Protein AF-A0A9D9H7L5-F1 (afdb_monomer)

Mean predicted aligned error: 8.88 Å

Solvent-accessible surface area (backbone atoms only — not comparable to full-atom values): 13402 Å² total; per-residue (Å²): 134,97,68,57,79,77,60,60,76,73,61,88,70,91,81,88,80,83,84,88,74,84,86,79,92,71,87,76,65,100,44,67,69,48,37,27,72,74,69,35,75,92,68,44,90,48,71,67,50,46,54,50,50,51,51,53,51,51,48,64,66,50,45,61,56,56,51,49,53,49,52,54,53,51,50,52,52,50,50,64,72,65,52,86,78,92,73,66,58,72,60,52,47,50,49,54,58,67,70,39,82,78,71,76,70,90,45,62,67,60,54,47,62,67,46,46,63,56,52,53,48,51,54,51,51,53,50,48,34,61,74,67,68,62,77,81,53,74,66,48,28,49,50,43,31,29,52,50,46,49,52,57,38,37,76,74,69,45,77,84,69,55,67,70,57,37,47,53,53,21,55,58,47,50,69,39,66,68,52,34,50,54,27,43,55,49,34,47,49,55,50,50,52,49,53,49,57,77,76,49,89,80,87,86,77,90,75,54,70,70,63,54,53,56,70,66,70,80,119

InterPro domains:
  IPR027304 Trigger factor/SurA domain superfamily [SSF109998] (31-216)
  IPR037041 Trigger factor, C-terminal domain superfamily [G3DSA:1.10.3120.10] (1-216)
  IPR060531 Probable trigger factor, C-terminal domain [PF28539] (66-216)

Organism: NCBI:txid2840718

Structure (mmCIF, N/CA/C/O backbone):
data_AF-A0A9D9H7L5-F1
#
_entry.id   AF-A0A9D9H7L5-F1
#
loop_
_atom_site.group_PDB
_atom_site.id
_atom_site.type_symbol
_atom_site.label_atom_id
_atom_site.label_alt_id
_atom_site.label_comp_id
_atom_site.label_asym_id
_atom_site.label_entity_id
_atom_site.label_seq_id
_atom_site.pdbx_PDB_ins_code
_atom_site.Cartn_x
_atom_site.Cartn_y
_atom_site.Cartn_z
_atom_site.occupancy
_atom_site.B_iso_or_equiv
_atom_site.auth_seq_id
_atom_site.auth_comp_id
_atom_site.auth_asym_id
_atom_site.auth_atom_id
_atom_site.pdbx_PDB_model_num
ATOM 1 N N . LEU A 1 1 ? 13.506 12.157 31.033 1.00 59.91 1 LEU A N 1
ATOM 2 C CA . LEU A 1 1 ? 14.976 12.171 31.213 1.00 59.91 1 LEU A CA 1
ATOM 3 C C . LEU A 1 1 ? 15.733 12.917 30.111 1.00 59.91 1 LEU A C 1
ATOM 5 O O . LEU A 1 1 ? 16.839 13.328 30.399 1.00 59.91 1 LEU A O 1
ATOM 9 N N . HIS A 1 2 ? 15.170 13.162 28.912 1.00 61.78 2 HIS A N 1
ATOM 10 C CA . HIS A 1 2 ? 15.837 13.968 27.861 1.00 61.78 2 HIS A CA 1
ATOM 11 C C . HIS A 1 2 ? 17.276 13.500 27.529 1.00 61.78 2 HIS A C 1
ATOM 13 O O . HIS A 1 2 ? 18.117 14.299 27.134 1.00 61.78 2 HIS A O 1
ATOM 19 N N . ILE A 1 3 ? 17.549 12.203 27.674 1.00 79.06 3 ILE A N 1
ATOM 20 C CA . ILE A 1 3 ? 18.822 11.572 27.308 1.00 79.06 3 ILE A CA 1
ATOM 21 C C . ILE A 1 3 ? 18.603 10.633 26.129 1.00 79.06 3 ILE A C 1
ATOM 23 O O . ILE A 1 3 ? 17.477 10.179 25.887 1.00 79.06 3 ILE A O 1
ATOM 27 N N . LYS A 1 4 ? 19.677 10.345 25.396 1.00 77.19 4 LYS A N 1
ATOM 28 C CA . LYS A 1 4 ? 19.629 9.401 24.280 1.00 77.19 4 LYS A CA 1
ATOM 29 C C . LYS A 1 4 ? 19.489 7.969 24.802 1.00 77.19 4 LYS A C 1
ATOM 31 O O . LYS A 1 4 ? 19.892 7.658 25.923 1.00 77.19 4 LYS A O 1
ATOM 36 N N . LYS A 1 5 ? 18.885 7.087 24.000 1.00 76.69 5 LYS A N 1
ATOM 37 C CA . LYS A 1 5 ? 18.565 5.704 24.402 1.00 76.69 5 LYS A CA 1
ATOM 38 C C . LYS A 1 5 ? 19.822 4.912 24.779 1.00 76.69 5 LYS A C 1
ATOM 40 O O . LYS A 1 5 ? 19.763 4.068 25.666 1.00 76.69 5 LYS A O 1
ATOM 45 N N . GLU A 1 6 ? 20.941 5.211 24.129 1.00 79.50 6 GLU A N 1
ATOM 46 C CA . GLU A 1 6 ? 22.239 4.571 24.351 1.00 79.50 6 GLU A CA 1
ATOM 47 C C . GLU A 1 6 ? 22.843 4.967 25.708 1.00 79.50 6 GLU A C 1
ATOM 49 O O . GLU A 1 6 ? 23.417 4.135 26.399 1.00 79.50 6 GLU A O 1
ATOM 54 N N . GLU A 1 7 ? 22.640 6.215 26.131 1.00 75.25 7 GLU A N 1
ATOM 55 C CA . GLU A 1 7 ? 23.148 6.764 27.397 1.00 75.25 7 GLU A CA 1
ATOM 56 C C . GLU A 1 7 ? 22.308 6.302 28.601 1.00 75.25 7 GLU A C 1
ATOM 58 O O . GLU A 1 7 ? 22.809 6.192 29.719 1.00 75.25 7 GLU A O 1
ATOM 63 N N . ALA A 1 8 ? 21.030 5.978 28.376 1.00 76.50 8 ALA A N 1
ATOM 64 C CA . ALA A 1 8 ? 20.131 5.485 29.418 1.00 76.50 8 ALA A CA 1
ATOM 65 C C . ALA A 1 8 ? 20.547 4.110 29.973 1.00 76.50 8 ALA A C 1
ATOM 67 O O . ALA A 1 8 ? 20.271 3.819 31.135 1.00 76.50 8 ALA A O 1
ATOM 68 N N . ALA A 1 9 ? 21.211 3.277 29.163 1.00 74.94 9 ALA A N 1
ATOM 69 C CA . ALA A 1 9 ? 21.625 1.928 29.550 1.00 74.94 9 ALA A CA 1
ATOM 70 C C . ALA A 1 9 ? 22.833 1.908 30.507 1.00 74.94 9 ALA A C 1
ATOM 72 O O . ALA A 1 9 ? 22.988 0.961 31.275 1.00 74.94 9 ALA A O 1
ATOM 73 N N . GLU A 1 10 ? 23.674 2.945 30.487 1.00 81.06 10 GLU A N 1
ATOM 74 C CA . GLU A 1 10 ? 24.873 3.048 31.336 1.00 81.06 10 GLU A CA 1
ATOM 75 C C . GLU A 1 10 ? 24.635 3.854 32.623 1.00 81.06 10 GLU A C 1
ATOM 77 O O . GLU A 1 10 ? 25.529 4.000 33.462 1.00 81.06 10 GLU A O 1
ATOM 82 N N . MET A 1 11 ? 23.422 4.378 32.801 1.00 79.00 11 MET A N 1
ATOM 83 C CA . MET A 1 11 ? 23.089 5.284 33.889 1.00 79.00 11 MET A CA 1
ATOM 84 C C . MET A 1 11 ? 22.938 4.530 35.218 1.00 79.00 11 MET A C 1
ATOM 86 O O . MET A 1 11 ? 21.984 3.788 35.437 1.00 79.00 11 MET A O 1
ATOM 90 N N . LYS A 1 12 ? 23.888 4.758 36.130 1.00 81.81 12 LYS A N 1
ATOM 91 C CA . LYS A 1 12 ? 23.928 4.185 37.488 1.00 81.81 12 LYS A CA 1
ATOM 92 C C . LYS A 1 12 ? 23.442 5.181 38.544 1.00 81.81 12 LYS A C 1
ATOM 94 O O . LYS A 1 12 ? 24.152 5.455 39.509 1.00 81.81 12 LYS A O 1
ATOM 99 N N . SER A 1 13 ? 22.281 5.782 38.320 1.00 82.31 13 SER A N 1
ATOM 100 C CA . SER A 1 13 ? 21.668 6.722 39.264 1.00 82.31 13 SER A CA 1
ATOM 101 C C . SER A 1 13 ? 20.503 6.064 39.989 1.00 82.31 13 SER A C 1
ATOM 103 O O . SER A 1 13 ? 19.800 5.239 39.407 1.00 82.31 13 SER A O 1
ATOM 105 N N . ASP A 1 14 ? 20.286 6.459 41.239 1.00 83.62 14 ASP A N 1
ATOM 106 C CA . ASP A 1 14 ? 19.091 6.074 41.981 1.00 83.62 14 ASP A CA 1
ATOM 107 C C . ASP A 1 14 ? 17.906 6.926 41.510 1.00 83.62 14 ASP A C 1
ATOM 109 O O . ASP A 1 14 ? 18.016 8.147 41.365 1.00 83.62 14 ASP A O 1
ATOM 113 N N . PHE A 1 15 ? 16.773 6.273 41.245 1.00 84.31 15 PHE A N 1
ATOM 114 C CA . PHE A 1 15 ? 15.527 6.931 40.864 1.00 84.31 15 PHE A CA 1
ATOM 115 C C . PHE A 1 15 ? 14.546 6.860 42.019 1.00 84.31 15 PHE A C 1
ATOM 117 O O . PHE A 1 15 ? 14.225 5.777 42.506 1.00 84.31 15 PHE A O 1
ATOM 124 N N . GLU A 1 16 ? 14.023 8.015 42.404 1.00 84.31 16 GLU A N 1
ATOM 125 C CA . GLU A 1 16 ? 12.858 8.104 43.265 1.00 84.31 16 GLU A CA 1
ATOM 126 C C . GLU A 1 16 ? 11.634 8.369 42.386 1.00 84.31 16 GLU A C 1
ATOM 128 O O . GLU A 1 16 ? 11.611 9.311 41.590 1.00 84.31 16 GLU A O 1
ATOM 133 N N . ALA A 1 17 ? 10.636 7.496 42.487 1.00 83.69 17 ALA A N 1
ATOM 134 C CA . ALA A 1 17 ? 9.365 7.637 41.797 1.00 83.69 17 ALA A CA 1
ATOM 135 C C . ALA A 1 17 ? 8.246 7.605 42.834 1.00 83.69 17 ALA A C 1
ATOM 137 O O . ALA A 1 17 ? 8.074 6.617 43.548 1.00 83.69 17 ALA A O 1
ATOM 138 N N . GLU A 1 18 ? 7.474 8.683 42.902 1.00 89.19 18 GLU A N 1
ATOM 139 C CA . GLU A 1 18 ? 6.278 8.742 43.732 1.00 89.19 18 GLU A CA 1
ATOM 140 C C . GLU A 1 18 ? 5.094 8.153 42.957 1.00 89.19 18 GLU A C 1
ATOM 142 O O . GLU A 1 18 ? 4.739 8.616 41.868 1.00 89.19 18 GLU A O 1
ATOM 147 N N . VAL A 1 19 ? 4.473 7.105 43.502 1.00 84.56 19 VAL A N 1
ATOM 148 C CA . VAL A 1 19 ? 3.261 6.523 42.914 1.00 84.56 19 VAL A CA 1
ATOM 149 C C . VAL A 1 19 ? 2.079 7.422 43.255 1.00 84.56 19 VAL A C 1
ATOM 151 O O . VAL A 1 19 ? 1.493 7.319 44.328 1.00 84.56 19 VAL A O 1
ATOM 154 N N . LEU A 1 20 ? 1.712 8.296 42.319 1.00 89.88 20 LEU A N 1
ATOM 155 C CA . LEU A 1 20 ? 0.599 9.232 42.503 1.00 89.88 20 LEU A CA 1
ATOM 156 C C . LEU A 1 20 ? -0.775 8.545 42.474 1.00 89.88 20 LEU A C 1
ATOM 158 O O . LEU A 1 20 ? -1.710 8.995 43.131 1.00 89.88 20 LEU A O 1
ATOM 162 N N . SER A 1 21 ? -0.930 7.470 41.694 1.00 81.94 21 SER A N 1
ATOM 163 C CA . SER A 1 21 ? -2.173 6.695 41.644 1.00 81.94 21 SER A CA 1
ATOM 164 C C . SER A 1 21 ? -1.938 5.282 41.117 1.00 81.94 21 SER A C 1
ATOM 166 O O . SER A 1 21 ? -1.036 5.047 40.313 1.00 81.94 21 SER A O 1
ATOM 168 N N . VAL A 1 22 ? -2.783 4.349 41.553 1.00 80.44 22 VAL A N 1
ATOM 169 C CA . VAL A 1 22 ? -2.871 2.998 40.994 1.00 80.44 22 VAL A CA 1
ATOM 170 C C . VAL A 1 22 ? -4.231 2.877 40.323 1.00 80.44 22 VAL A C 1
ATOM 172 O O . VAL A 1 22 ? -5.266 2.931 40.986 1.00 80.44 22 VAL A O 1
ATOM 175 N N . LEU A 1 23 ? -4.231 2.741 39.000 1.00 83.69 23 LEU A N 1
ATOM 176 C CA . LEU A 1 23 ? -5.442 2.530 38.215 1.00 83.69 23 LEU A CA 1
ATOM 177 C C . LEU A 1 23 ? -5.649 1.029 38.013 1.00 83.69 23 LEU A C 1
ATOM 179 O O . LEU A 1 23 ? -4.757 0.333 37.531 1.00 83.69 23 LEU A O 1
ATOM 183 N N . ALA A 1 24 ? -6.833 0.534 38.366 1.00 78.94 24 ALA A N 1
ATOM 184 C CA . ALA A 1 24 ? -7.256 -0.820 38.035 1.00 78.94 24 ALA A CA 1
ATOM 185 C C . ALA A 1 24 ? -8.162 -0.777 36.801 1.00 78.94 24 ALA A C 1
ATOM 187 O O . ALA A 1 24 ? -9.163 -0.057 36.783 1.00 78.94 24 ALA A O 1
ATOM 188 N N . PHE A 1 25 ? -7.832 -1.560 35.774 1.00 80.44 25 PHE A N 1
ATOM 189 C CA . PHE A 1 25 ? -8.704 -1.723 34.616 1.00 80.44 25 PHE A CA 1
ATOM 190 C C . PHE A 1 25 ? -9.877 -2.627 34.992 1.00 80.44 25 PHE A C 1
ATOM 192 O O . PHE A 1 25 ? -9.690 -3.802 35.308 1.00 80.44 25 PHE A O 1
ATOM 199 N N . LYS A 1 26 ? -11.093 -2.080 34.953 1.00 81.31 26 LYS A N 1
ATOM 200 C CA . LYS A 1 26 ? -12.331 -2.855 35.052 1.00 81.31 26 LYS A CA 1
ATOM 201 C C . LYS A 1 26 ? -12.938 -2.970 33.661 1.00 81.31 26 LYS A C 1
ATOM 203 O O . LYS A 1 26 ? -13.013 -1.979 32.938 1.00 81.31 26 LYS A O 1
ATOM 208 N N . GLN A 1 27 ? -13.377 -4.172 33.299 1.00 84.44 27 GLN A N 1
ATOM 209 C CA . GLN A 1 27 ? -14.134 -4.373 32.070 1.00 84.44 27 GLN A CA 1
ATOM 210 C C . GLN A 1 27 ? -15.412 -3.526 32.128 1.00 84.44 27 GLN A C 1
ATOM 212 O O . GLN A 1 27 ? -16.149 -3.581 33.116 1.00 84.44 27 GLN A O 1
ATOM 217 N N . ALA A 1 28 ? -15.628 -2.705 31.102 1.00 83.81 28 ALA A N 1
ATOM 218 C CA . ALA A 1 28 ? -16.839 -1.907 30.986 1.00 83.81 28 ALA A CA 1
ATOM 219 C C . ALA A 1 28 ? -18.053 -2.822 30.780 1.00 83.81 28 ALA A C 1
ATOM 221 O O . ALA A 1 28 ? -17.946 -3.867 30.130 1.00 83.81 28 ALA A O 1
ATOM 222 N N . GLU A 1 29 ? -19.199 -2.424 31.327 1.00 89.44 29 GLU A N 1
ATOM 223 C CA . GLU A 1 29 ? -20.470 -3.056 30.983 1.00 89.44 29 GLU A CA 1
ATOM 224 C C . GLU A 1 29 ? -20.830 -2.708 29.533 1.00 89.44 29 GLU A C 1
ATOM 226 O O . GLU A 1 29 ? -20.430 -1.667 29.010 1.00 89.44 29 GLU A O 1
ATOM 231 N N . VAL A 1 30 ? -21.535 -3.611 28.851 1.00 90.38 30 VAL A N 1
ATOM 232 C CA . VAL A 1 30 ? -21.952 -3.395 27.460 1.00 90.38 30 VAL A CA 1
ATOM 233 C C . VAL A 1 30 ? -23.196 -2.511 27.468 1.00 90.38 30 VAL A C 1
ATOM 235 O O . VAL A 1 30 ? -24.322 -2.995 27.398 1.00 90.38 30 VAL A O 1
ATOM 238 N N . ASP A 1 31 ? -22.974 -1.211 27.630 1.00 91.94 31 ASP A N 1
ATOM 239 C CA . ASP A 1 31 ? -24.011 -0.201 27.806 1.00 91.94 31 ASP A CA 1
ATOM 240 C C . ASP A 1 31 ? -23.761 1.055 26.952 1.00 91.94 31 ASP A C 1
ATOM 242 O O . ASP A 1 31 ? -22.775 1.168 26.217 1.00 91.94 31 ASP A O 1
ATOM 246 N N . GLN A 1 32 ? -24.661 2.035 27.072 1.00 90.75 32 GLN A N 1
ATOM 247 C CA . GLN A 1 32 ? -24.558 3.294 26.337 1.00 90.75 32 GLN A CA 1
ATOM 248 C C . GLN A 1 32 ? -23.270 4.069 26.657 1.00 90.75 32 GLN A C 1
ATOM 250 O O . GLN A 1 32 ? -22.732 4.739 25.777 1.00 90.75 32 GLN A O 1
ATOM 255 N N . ALA A 1 33 ? -22.743 3.968 27.883 1.00 89.44 33 ALA A N 1
ATOM 256 C CA . ALA A 1 33 ? -21.509 4.649 28.255 1.00 89.44 33 ALA A CA 1
ATOM 257 C C . ALA A 1 33 ? -20.302 4.038 27.529 1.00 89.44 33 ALA A C 1
ATOM 259 O O . ALA A 1 33 ? -19.428 4.775 27.066 1.00 89.44 33 ALA A O 1
ATOM 260 N N . LEU A 1 34 ? -20.251 2.712 27.371 1.00 89.81 34 LEU A N 1
ATOM 261 C CA . LEU A 1 34 ? -19.252 2.057 26.526 1.00 89.81 34 LEU A CA 1
ATOM 262 C C . LEU A 1 34 ? -19.397 2.481 25.060 1.00 89.81 34 LEU A C 1
ATOM 264 O O . LEU A 1 34 ? -18.397 2.788 24.409 1.00 89.81 34 LEU A O 1
ATOM 268 N N . PHE A 1 35 ? -20.624 2.523 24.543 1.00 91.31 35 PHE A N 1
ATOM 269 C CA . PHE A 1 35 ? -20.899 2.875 23.149 1.00 91.31 35 PHE A CA 1
ATOM 270 C C . PHE A 1 35 ? -20.458 4.305 22.820 1.00 91.31 35 PHE A C 1
ATOM 272 O O . PHE A 1 35 ? -19.732 4.519 21.845 1.00 91.31 35 PHE A O 1
ATOM 279 N N . ASP A 1 36 ? -20.831 5.261 23.672 1.00 89.31 36 ASP A N 1
ATOM 280 C CA . ASP A 1 36 ? -20.485 6.674 23.528 1.00 89.31 36 ASP A CA 1
ATOM 281 C C . ASP A 1 36 ? -18.971 6.900 23.647 1.00 89.31 36 ASP A C 1
ATOM 283 O O . ASP A 1 36 ? -18.410 7.711 22.911 1.00 89.31 36 ASP A O 1
ATOM 287 N N . ASN A 1 37 ? -18.285 6.159 24.526 1.00 84.62 37 ASN A N 1
ATOM 288 C CA . ASN A 1 37 ? -16.826 6.228 24.647 1.00 84.62 37 ASN A CA 1
ATOM 289 C C . ASN A 1 37 ? -16.107 5.630 23.429 1.00 84.62 37 ASN A C 1
ATOM 291 O O . ASN A 1 37 ? -15.089 6.163 22.991 1.00 84.62 37 ASN A O 1
ATOM 295 N N . ALA A 1 38 ? -16.615 4.525 22.881 1.00 83.31 38 ALA A N 1
ATOM 296 C CA . ALA A 1 38 ? -15.976 3.825 21.772 1.00 83.31 38 ALA A CA 1
ATOM 297 C C . ALA A 1 38 ? -16.202 4.509 20.416 1.00 83.31 38 ALA A C 1
ATOM 299 O O . ALA A 1 38 ? -15.291 4.548 19.590 1.00 83.31 38 ALA A O 1
ATOM 300 N N . PHE A 1 39 ? -17.402 5.042 20.171 1.00 84.56 39 PHE A N 1
ATOM 301 C CA . PHE A 1 39 ? -17.806 5.556 18.856 1.00 84.56 39 PHE A CA 1
ATOM 302 C C . PHE A 1 39 ? -18.224 7.029 18.860 1.00 84.56 39 PHE A C 1
ATOM 304 O O . PHE A 1 39 ? -18.407 7.608 17.789 1.00 84.56 39 PHE A O 1
ATOM 311 N N . GLY A 1 40 ? -18.325 7.654 20.031 1.00 85.88 40 GLY A N 1
ATOM 312 C CA . GLY A 1 40 ? -18.850 9.003 20.199 1.00 85.88 40 GLY A CA 1
ATOM 313 C C . GLY A 1 40 ? -20.341 9.005 20.528 1.00 85.88 40 GLY A C 1
ATOM 314 O O . GLY A 1 40 ? -21.086 8.085 20.188 1.00 85.88 40 GLY A O 1
ATOM 315 N N . LYS A 1 41 ? -20.771 10.084 21.183 1.00 88.00 41 LYS A N 1
ATOM 316 C CA . LYS A 1 41 ? -22.146 10.245 21.656 1.00 88.00 41 LYS A CA 1
ATOM 317 C C . LYS A 1 41 ? -23.167 10.144 20.517 1.00 88.00 41 LYS A C 1
ATOM 319 O O . LYS A 1 41 ? -22.955 10.706 19.440 1.00 88.00 41 LYS A O 1
ATOM 324 N N . ASP A 1 42 ? -24.269 9.442 20.778 1.00 86.31 42 ASP A N 1
ATOM 325 C CA . ASP A 1 42 ? -25.424 9.278 19.879 1.00 86.31 42 ASP A CA 1
ATOM 326 C C . ASP A 1 42 ? -25.118 8.524 18.561 1.00 86.31 42 ASP A C 1
ATOM 328 O O . ASP A 1 42 ? -25.925 8.534 17.626 1.00 86.31 42 ASP A O 1
ATOM 332 N N . LYS A 1 43 ? -23.958 7.855 18.455 1.00 86.62 43 LYS A N 1
ATOM 333 C CA . LYS A 1 43 ? -23.553 7.100 17.250 1.00 86.62 43 LYS A CA 1
ATOM 334 C C . LYS A 1 43 ? -24.021 5.649 17.232 1.00 86.62 43 LYS A C 1
ATOM 336 O O . LYS A 1 43 ? -24.132 5.070 16.153 1.00 86.62 43 LYS A O 1
ATOM 341 N N . VAL A 1 44 ? -24.270 5.072 18.401 1.00 90.31 44 VAL A N 1
ATOM 342 C CA . VAL A 1 44 ? -24.654 3.671 18.603 1.00 90.31 44 VAL A CA 1
ATOM 343 C C . VAL A 1 44 ? -25.758 3.645 19.649 1.00 90.31 44 VAL A C 1
ATOM 345 O O . VAL A 1 44 ? -25.622 4.300 20.680 1.00 90.31 44 VAL A O 1
ATOM 348 N N . LYS A 1 45 ? -26.859 2.942 19.371 1.00 90.56 45 LYS A N 1
ATOM 349 C CA . LYS A 1 45 ? -28.074 2.995 20.202 1.00 90.56 45 LYS A CA 1
ATOM 350 C C . LYS A 1 45 ? -28.281 1.757 21.062 1.00 90.56 45 LYS A C 1
ATOM 352 O O . LYS A 1 45 ? -28.963 1.824 22.078 1.00 90.56 45 LYS A O 1
ATOM 357 N N . ASP A 1 46 ? -27.735 0.629 20.628 1.00 92.62 46 ASP A N 1
ATOM 358 C CA . ASP A 1 46 ? -27.881 -0.652 21.295 1.00 92.62 46 ASP A CA 1
ATOM 359 C C . ASP A 1 46 ? -26.696 -1.581 20.986 1.00 92.62 46 ASP A C 1
ATOM 361 O O . ASP A 1 46 ? -25.785 -1.260 20.216 1.00 92.62 46 ASP A O 1
ATOM 365 N N . GLU A 1 47 ? -26.700 -2.756 21.611 1.00 92.69 47 GLU A N 1
ATOM 366 C CA . GLU A 1 47 ? -25.656 -3.763 21.432 1.00 92.69 47 GLU A CA 1
ATOM 367 C C . GLU A 1 47 ? -25.574 -4.291 19.987 1.00 92.69 47 GLU A C 1
ATOM 369 O O . GLU A 1 47 ? -24.491 -4.667 19.528 1.00 92.69 47 GLU A O 1
ATOM 374 N N . ALA A 1 48 ? -26.690 -4.327 19.251 1.00 93.56 48 ALA A N 1
ATOM 375 C CA . ALA A 1 48 ? -26.697 -4.793 17.868 1.00 93.56 48 ALA A CA 1
ATOM 376 C C . ALA A 1 48 ? -25.986 -3.784 16.955 1.00 93.56 48 ALA A C 1
ATOM 378 O O . ALA A 1 48 ? -25.107 -4.178 16.182 1.00 93.56 48 ALA A O 1
ATOM 379 N N . ASP A 1 49 ? -26.280 -2.494 17.115 1.00 92.12 49 ASP A N 1
ATOM 380 C CA . ASP A 1 49 ? -25.575 -1.392 16.461 1.00 92.12 49 ASP A CA 1
ATOM 381 C C . ASP A 1 49 ? -24.084 -1.393 16.832 1.00 92.12 49 ASP A C 1
ATOM 383 O O . ASP A 1 49 ? -23.223 -1.226 15.964 1.00 92.12 49 ASP A O 1
ATOM 387 N N . PHE A 1 50 ? -23.756 -1.647 18.104 1.00 91.88 50 PHE A N 1
ATOM 388 C CA . PHE A 1 50 ? -22.373 -1.723 18.580 1.00 91.88 50 PHE A CA 1
ATOM 389 C C . PHE A 1 50 ? -21.596 -2.846 17.882 1.00 91.88 50 PHE A C 1
ATOM 391 O O . PHE A 1 50 ? -20.515 -2.620 17.331 1.00 91.88 50 PHE A O 1
ATOM 398 N N . LYS A 1 51 ? -22.168 -4.056 17.829 1.00 92.19 51 LYS A N 1
ATOM 399 C CA . LYS A 1 51 ? -21.577 -5.205 17.124 1.00 92.19 51 LYS A CA 1
ATOM 400 C C . LYS A 1 51 ? -21.449 -4.951 15.624 1.00 92.19 51 LYS A C 1
ATOM 402 O O . LYS A 1 51 ? -20.430 -5.314 15.036 1.00 92.19 51 LYS A O 1
ATOM 407 N N . ALA A 1 52 ? -22.445 -4.318 15.004 1.00 93.19 52 ALA A N 1
ATOM 408 C CA . ALA A 1 52 ? -22.394 -3.952 13.593 1.00 93.19 52 ALA A CA 1
ATOM 409 C C . ALA A 1 52 ? -21.255 -2.962 13.310 1.00 93.19 52 ALA A C 1
ATOM 411 O O . ALA A 1 52 ? -20.504 -3.161 12.355 1.00 93.19 52 ALA A O 1
ATOM 412 N N . LYS A 1 53 ? -21.061 -1.959 14.175 1.00 88.94 53 LYS A N 1
ATOM 413 C CA . LYS A 1 53 ? -19.959 -0.993 14.064 1.00 88.94 53 LYS A CA 1
ATOM 414 C C . LYS A 1 53 ? -18.590 -1.625 14.259 1.00 88.94 53 LYS A C 1
ATOM 416 O O . LYS A 1 53 ? -17.675 -1.324 13.497 1.00 88.94 53 LYS A O 1
ATOM 421 N N . ILE A 1 54 ? -18.452 -2.547 15.212 1.00 88.50 54 ILE A N 1
ATOM 422 C CA . ILE A 1 54 ? -17.221 -3.333 15.365 1.00 88.50 54 ILE A CA 1
ATOM 423 C C . ILE A 1 54 ? -16.950 -4.146 14.097 1.00 88.50 54 ILE A C 1
ATOM 425 O O . ILE A 1 54 ? -15.830 -4.138 13.596 1.00 88.50 54 ILE A O 1
ATOM 429 N N . LYS A 1 55 ? -17.967 -4.815 13.542 1.00 90.06 55 LYS A N 1
ATOM 430 C CA . LYS A 1 55 ? -17.819 -5.594 12.307 1.00 90.06 55 LYS A CA 1
ATOM 431 C C . LYS A 1 55 ? -17.415 -4.719 11.120 1.00 90.06 55 LYS A C 1
ATOM 433 O O . LYS A 1 55 ? -16.529 -5.109 10.370 1.00 90.06 55 LYS A O 1
ATOM 438 N N . GLU A 1 56 ? -18.032 -3.551 10.959 1.00 89.19 56 GLU A N 1
ATOM 439 C CA . GLU A 1 56 ? -17.683 -2.562 9.929 1.00 89.19 56 GLU A CA 1
ATOM 440 C C . GLU A 1 56 ? -16.229 -2.091 10.084 1.00 89.19 56 GLU A C 1
ATOM 442 O O . GLU A 1 56 ? -15.473 -2.068 9.113 1.00 89.19 56 GLU A O 1
ATOM 447 N N . MET A 1 57 ? -15.815 -1.783 11.315 1.00 83.62 57 MET A N 1
ATOM 448 C CA . MET A 1 57 ? -14.450 -1.370 11.631 1.00 83.62 57 MET A CA 1
ATOM 449 C C . MET A 1 57 ? -13.435 -2.468 11.300 1.00 83.62 57 MET A C 1
ATOM 451 O O . MET A 1 57 ? -12.453 -2.196 10.612 1.00 83.62 57 MET A O 1
ATOM 455 N N . LEU A 1 58 ? -13.684 -3.703 11.744 1.00 85.44 58 LEU A N 1
ATOM 456 C CA . LEU A 1 58 ? -12.821 -4.850 11.456 1.00 85.44 58 LEU A CA 1
ATOM 457 C C . LEU A 1 58 ? -12.759 -5.131 9.953 1.00 85.44 58 LEU A C 1
ATOM 459 O O . LEU A 1 58 ? -11.670 -5.315 9.420 1.00 85.44 58 LEU A O 1
ATOM 463 N N . ALA A 1 59 ? -13.896 -5.089 9.250 1.00 87.19 59 ALA A N 1
ATOM 464 C CA . ALA A 1 59 ? -13.942 -5.243 7.798 1.00 87.19 59 ALA A CA 1
ATOM 465 C C . ALA A 1 59 ? -13.082 -4.183 7.090 1.00 87.19 59 ALA A C 1
ATOM 467 O O . ALA A 1 59 ? -12.321 -4.513 6.185 1.00 87.19 59 ALA A O 1
ATOM 468 N N . GLY A 1 60 ? -13.148 -2.924 7.532 1.00 83.62 60 GLY A N 1
ATOM 469 C CA . GLY A 1 60 ? -12.307 -1.850 7.007 1.00 83.62 60 GLY A CA 1
ATOM 470 C C . GLY A 1 60 ? -10.813 -2.027 7.302 1.00 83.62 60 GLY A C 1
ATOM 471 O O . GLY A 1 60 ? -9.989 -1.583 6.506 1.00 83.62 60 GLY A O 1
ATOM 472 N N . GLN A 1 61 ? -10.457 -2.678 8.413 1.00 79.44 61 GLN A N 1
ATOM 473 C CA . GLN A 1 61 ? -9.065 -2.976 8.769 1.00 79.44 61 GLN A CA 1
ATOM 474 C C . GLN A 1 61 ? -8.475 -4.119 7.937 1.00 79.44 61 GLN A C 1
ATOM 476 O O . GLN A 1 61 ? -7.321 -4.019 7.536 1.00 79.44 61 GLN A O 1
ATOM 481 N N . ILE A 1 62 ? -9.263 -5.158 7.639 1.00 85.75 62 ILE A N 1
ATOM 482 C CA . ILE A 1 62 ? -8.800 -6.347 6.897 1.00 85.75 62 ILE A CA 1
ATOM 483 C C . ILE A 1 62 ? -8.971 -6.225 5.375 1.00 85.75 62 ILE A C 1
ATOM 485 O O . ILE A 1 62 ? -8.300 -6.926 4.620 1.00 85.75 62 ILE A O 1
ATOM 489 N N . ALA A 1 63 ? -9.848 -5.336 4.892 1.00 87.31 63 ALA A N 1
ATOM 490 C CA . ALA A 1 63 ? -10.070 -5.128 3.458 1.00 87.31 63 ALA A CA 1
ATOM 491 C C . ALA A 1 63 ? -8.776 -4.846 2.662 1.00 87.31 63 ALA A C 1
ATOM 493 O O . ALA A 1 63 ? -8.598 -5.471 1.614 1.00 87.31 63 ALA A O 1
ATOM 494 N N . PRO A 1 64 ? -7.832 -4.006 3.145 1.00 85.81 64 PRO A N 1
ATOM 495 C CA . PRO A 1 64 ? -6.558 -3.788 2.462 1.00 85.81 64 PRO A CA 1
ATOM 496 C C . PRO A 1 64 ? -5.736 -5.065 2.263 1.00 85.81 64 PRO A C 1
ATOM 498 O O . PRO A 1 64 ? -5.014 -5.176 1.277 1.00 85.81 64 PRO A O 1
ATOM 501 N N . GLU A 1 65 ? -5.836 -6.036 3.171 1.00 88.94 65 GLU A N 1
ATOM 502 C CA . GLU A 1 65 ? -5.101 -7.295 3.053 1.00 88.94 65 GLU A CA 1
ATOM 503 C C . GLU A 1 65 ? -5.692 -8.171 1.945 1.00 88.94 65 GLU A C 1
ATOM 505 O O . GLU A 1 65 ? -4.959 -8.736 1.130 1.00 88.94 65 GLU A O 1
ATOM 510 N N . SER A 1 66 ? -7.025 -8.235 1.861 1.00 90.31 66 SER A N 1
ATOM 511 C CA . SER A 1 66 ? -7.727 -8.913 0.765 1.00 90.31 66 SER A CA 1
ATOM 512 C C . SER A 1 66 ? -7.411 -8.266 -0.586 1.00 90.31 66 SER A C 1
ATOM 514 O O . SER A 1 66 ? -7.111 -8.965 -1.557 1.00 90.31 66 SER A O 1
ATOM 516 N N . ASP A 1 67 ? -7.387 -6.933 -0.636 1.00 90.69 67 ASP A N 1
ATOM 517 C CA . ASP A 1 67 ? -7.009 -6.173 -1.827 1.00 90.69 67 ASP A CA 1
ATOM 518 C C . ASP A 1 67 ? -5.556 -6.424 -2.232 1.00 90.69 67 ASP A C 1
ATOM 520 O O . ASP A 1 67 ? -5.267 -6.603 -3.416 1.00 90.69 67 ASP A O 1
ATOM 524 N N . TYR A 1 68 ? -4.648 -6.508 -1.259 1.00 90.62 68 TYR A N 1
ATOM 525 C CA . TYR A 1 68 ? -3.256 -6.863 -1.502 1.00 90.62 68 TYR A CA 1
ATOM 526 C C . TYR A 1 68 ? -3.127 -8.282 -2.065 1.00 90.62 68 TYR A C 1
ATOM 528 O O . TYR A 1 68 ? -2.421 -8.492 -3.053 1.00 90.62 68 TYR A O 1
ATOM 536 N N . LYS A 1 69 ? -3.855 -9.258 -1.506 1.00 92.44 69 LYS A N 1
ATOM 537 C CA . LYS A 1 69 ? -3.876 -10.623 -2.046 1.00 92.44 69 LYS A CA 1
ATOM 538 C C . LYS A 1 69 ? -4.382 -10.649 -3.484 1.00 92.44 69 LYS A C 1
ATOM 540 O O . LYS A 1 69 ? -3.762 -11.283 -4.336 1.00 92.44 69 LYS A O 1
ATOM 545 N N . PHE A 1 70 ? -5.471 -9.933 -3.757 1.00 93.56 70 PHE A N 1
ATOM 546 C CA . PHE A 1 70 ? -6.001 -9.788 -5.106 1.00 93.56 70 PHE A CA 1
ATOM 547 C C . PHE A 1 70 ? -4.968 -9.171 -6.054 1.00 93.56 70 PHE A C 1
ATOM 549 O O . PHE A 1 70 ? -4.781 -9.681 -7.153 1.00 93.56 70 PHE A O 1
ATOM 556 N N . ALA A 1 71 ? -4.263 -8.117 -5.636 1.00 92.69 71 ALA A N 1
ATOM 557 C CA . ALA A 1 71 ? -3.229 -7.478 -6.445 1.00 92.69 71 ALA A CA 1
ATOM 558 C C . ALA A 1 71 ? -2.095 -8.448 -6.816 1.00 92.69 71 ALA A C 1
ATOM 560 O O . ALA A 1 71 ? -1.642 -8.451 -7.962 1.00 92.69 71 ALA A O 1
ATOM 561 N N . LEU A 1 72 ? -1.669 -9.303 -5.879 1.00 93.06 72 LEU A N 1
ATOM 562 C CA . LEU A 1 72 ? -0.673 -10.347 -6.141 1.00 93.06 72 LEU A CA 1
ATOM 563 C C . LEU A 1 72 ? -1.177 -11.379 -7.159 1.00 93.06 72 LEU A C 1
ATOM 565 O O . LEU A 1 72 ? -0.457 -11.714 -8.100 1.00 93.06 72 LEU A O 1
ATOM 569 N N . ASP A 1 73 ? -2.411 -11.857 -6.993 1.00 93.69 73 ASP A N 1
ATOM 570 C CA . ASP A 1 73 ? -3.011 -12.838 -7.903 1.00 93.69 73 ASP A CA 1
ATOM 571 C C . ASP A 1 73 ? -3.230 -12.254 -9.300 1.00 93.69 73 ASP A C 1
ATOM 573 O O . ASP A 1 73 ? -2.926 -12.905 -10.299 1.00 93.69 73 ASP A O 1
ATOM 577 N N . ALA A 1 74 ? -3.702 -11.009 -9.373 1.00 94.38 74 ALA A N 1
ATOM 578 C CA . ALA A 1 74 ? -3.893 -10.280 -10.615 1.00 94.38 74 ALA A CA 1
ATOM 579 C C . ALA A 1 74 ? -2.561 -10.065 -11.339 1.00 94.38 74 ALA A C 1
ATOM 581 O O . ALA A 1 74 ? -2.473 -10.362 -12.529 1.00 94.38 74 ALA A O 1
ATOM 582 N N . ARG A 1 75 ? -1.510 -9.618 -10.631 1.00 94.31 75 ARG A N 1
ATOM 583 C CA . ARG A 1 75 ? -0.161 -9.476 -11.201 1.00 94.31 75 ARG A CA 1
ATOM 584 C C . ARG A 1 75 ? 0.306 -10.790 -11.806 1.00 94.31 75 ARG A C 1
ATOM 586 O O . ARG A 1 75 ? 0.618 -10.818 -12.992 1.00 94.31 75 ARG A O 1
ATOM 593 N N . LYS A 1 76 ? 0.282 -11.873 -11.024 1.00 94.06 76 LYS A N 1
ATOM 594 C CA . LYS A 1 76 ? 0.714 -13.197 -11.485 1.00 94.06 76 LYS A CA 1
ATOM 595 C C . LYS A 1 76 ? -0.073 -13.647 -12.715 1.00 94.06 76 LYS A C 1
ATOM 597 O O . LYS A 1 76 ? 0.514 -14.011 -13.726 1.00 94.06 76 LYS A O 1
ATOM 602 N N . TYR A 1 77 ? -1.401 -13.566 -12.655 1.00 94.00 77 TYR A N 1
ATOM 603 C CA . TYR A 1 77 ? -2.263 -13.971 -13.762 1.00 94.00 77 TYR A CA 1
ATOM 604 C C . TYR A 1 77 ? -1.986 -13.168 -15.039 1.00 94.00 77 TYR A C 1
ATOM 606 O O . TYR A 1 77 ? -1.893 -13.741 -16.123 1.00 94.00 77 TYR A O 1
ATOM 614 N N . ILE A 1 78 ? -1.842 -11.845 -14.929 1.00 94.25 78 ILE A N 1
ATOM 615 C CA . ILE A 1 78 ? -1.566 -10.980 -16.080 1.00 94.25 78 ILE A CA 1
ATOM 616 C C . ILE A 1 78 ? -0.160 -11.253 -16.625 1.00 94.25 78 ILE A C 1
ATOM 618 O O . ILE A 1 78 ? 0.002 -11.367 -17.837 1.00 94.25 78 ILE A O 1
ATOM 622 N N . GLU A 1 79 ? 0.849 -11.408 -15.767 1.00 94.62 79 GLU A N 1
ATOM 623 C CA . GLU A 1 79 ? 2.216 -11.740 -16.184 1.00 94.62 79 GLU A CA 1
ATOM 624 C C . GLU A 1 79 ? 2.288 -13.081 -16.924 1.00 94.62 79 GLU A C 1
ATOM 626 O O . GLU A 1 79 ? 2.968 -13.155 -17.955 1.00 94.62 79 GLU A O 1
ATOM 631 N N . ASP A 1 80 ? 1.564 -14.097 -16.444 1.00 94.81 80 ASP A N 1
ATOM 632 C CA . ASP A 1 80 ? 1.446 -15.411 -17.084 1.00 94.81 80 ASP A CA 1
ATOM 633 C C . ASP A 1 80 ? 0.747 -15.303 -18.448 1.00 94.81 80 ASP A C 1
ATOM 635 O O . ASP A 1 80 ? 1.165 -15.934 -19.420 1.00 94.81 80 ASP A O 1
ATOM 639 N N . LYS A 1 81 ? -0.298 -14.469 -18.556 1.00 94.19 81 LYS A N 1
ATOM 640 C CA . LYS A 1 81 ? -1.021 -14.231 -19.816 1.00 94.19 81 LYS A CA 1
ATOM 641 C C . LYS A 1 81 ? -0.215 -13.443 -20.840 1.00 94.19 81 LYS A C 1
ATOM 643 O O . LYS A 1 81 ? -0.333 -13.723 -22.029 1.00 94.19 81 LYS A O 1
ATOM 648 N N . VAL A 1 82 ? 0.573 -12.469 -20.394 1.00 94.50 82 VAL A N 1
ATOM 649 C CA . VAL A 1 82 ? 1.472 -11.694 -21.260 1.00 94.50 82 VAL A CA 1
ATOM 650 C C . VAL A 1 82 ? 2.611 -12.575 -21.775 1.00 94.50 82 VAL A C 1
ATOM 652 O O . VAL A 1 82 ? 3.035 -12.416 -22.915 1.00 94.50 82 VAL A O 1
ATOM 655 N N . GLY A 1 83 ? 3.084 -13.532 -20.972 1.00 92.19 83 GLY A N 1
ATOM 656 C CA . GLY A 1 83 ? 4.156 -14.439 -21.373 1.00 92.19 83 GLY A CA 1
ATOM 657 C C . GLY A 1 83 ? 5.515 -13.740 -21.464 1.00 92.19 83 GLY A C 1
ATOM 658 O O . GLY A 1 83 ? 5.812 -12.835 -20.681 1.00 92.19 83 GLY A O 1
ATOM 659 N N . ASN A 1 84 ? 6.380 -14.189 -22.372 1.00 89.56 84 ASN A N 1
ATOM 660 C CA . ASN A 1 84 ? 7.719 -13.621 -22.510 1.00 89.56 84 ASN A CA 1
ATOM 661 C C . ASN A 1 84 ? 7.672 -12.217 -23.136 1.00 89.56 84 ASN A C 1
ATOM 663 O O . ASN A 1 84 ? 6.957 -11.998 -24.111 1.00 89.56 84 ASN A O 1
ATOM 667 N N . VAL A 1 85 ? 8.466 -11.289 -22.600 1.00 91.38 85 VAL A N 1
ATOM 668 C CA . VAL A 1 85 ? 8.633 -9.936 -23.145 1.00 91.38 85 VAL A CA 1
ATOM 669 C C . VAL A 1 85 ? 10.092 -9.778 -23.539 1.00 91.38 85 VAL A C 1
ATOM 671 O O . VAL A 1 85 ? 10.977 -10.004 -22.718 1.00 91.38 85 VAL A O 1
ATOM 674 N N . GLU A 1 86 ? 10.338 -9.415 -24.794 1.00 92.06 86 GLU A N 1
ATOM 675 C CA . GLU A 1 86 ? 11.691 -9.172 -25.291 1.00 92.06 86 GLU A CA 1
ATOM 676 C C . GLU A 1 86 ? 12.158 -7.772 -24.889 1.00 92.06 86 GLU A C 1
ATOM 678 O O . GLU A 1 86 ? 11.458 -6.778 -25.105 1.00 92.06 86 GLU A O 1
ATOM 683 N N . PHE A 1 87 ? 13.354 -7.698 -24.308 1.00 93.06 87 PHE A N 1
ATOM 684 C CA . PHE A 1 87 ? 13.986 -6.452 -23.904 1.00 93.06 87 PHE A CA 1
ATOM 685 C C . PHE A 1 87 ? 15.234 -6.179 -24.747 1.00 93.06 87 PHE A C 1
ATOM 687 O O . PHE A 1 87 ? 15.799 -7.054 -25.399 1.00 93.06 87 PHE A O 1
ATOM 694 N N . ALA A 1 88 ? 15.675 -4.921 -24.750 1.00 94.56 88 ALA A N 1
ATOM 695 C CA . ALA A 1 88 ? 16.954 -4.544 -25.338 1.00 94.56 88 ALA A CA 1
ATOM 696 C C . ALA A 1 88 ? 18.083 -4.828 -24.333 1.00 94.56 88 ALA A C 1
ATOM 698 O O . ALA A 1 88 ? 18.635 -3.901 -23.733 1.00 94.56 88 ALA A O 1
ATOM 699 N N . ASP A 1 89 ? 18.388 -6.109 -24.120 1.00 93.81 89 ASP A N 1
ATOM 700 C CA . ASP A 1 89 ? 19.262 -6.607 -23.049 1.00 93.81 89 ASP A CA 1
ATOM 701 C C . ASP A 1 89 ? 20.605 -5.869 -22.994 1.00 93.81 89 ASP A C 1
ATOM 703 O O . ASP A 1 89 ? 20.985 -5.330 -21.953 1.00 93.81 89 ASP A O 1
ATOM 707 N N . ASP A 1 90 ? 21.289 -5.751 -24.134 1.00 94.19 90 ASP A N 1
ATOM 708 C CA . ASP A 1 90 ? 22.586 -5.074 -24.236 1.00 94.19 90 ASP A CA 1
ATOM 709 C C . ASP A 1 90 ? 22.520 -3.600 -23.825 1.00 94.19 90 ASP A C 1
ATOM 711 O O . ASP A 1 90 ? 23.438 -3.075 -23.189 1.00 94.19 90 ASP A O 1
ATOM 715 N N . MET A 1 91 ? 21.435 -2.910 -24.183 1.00 95.56 91 MET A N 1
ATOM 716 C CA . MET A 1 91 ? 21.246 -1.503 -23.839 1.00 95.56 91 MET A CA 1
ATOM 717 C C . MET A 1 91 ? 20.971 -1.348 -22.345 1.00 95.56 91 MET A C 1
ATOM 719 O O . MET A 1 91 ? 21.569 -0.488 -21.701 1.00 95.56 91 MET A O 1
ATOM 723 N N . LEU A 1 92 ? 20.101 -2.191 -21.787 1.00 94.44 92 LEU A N 1
ATOM 724 C CA . LEU A 1 92 ? 19.725 -2.136 -20.377 1.00 94.44 92 LEU A CA 1
ATOM 725 C C . LEU A 1 92 ? 20.891 -2.510 -19.461 1.00 94.44 92 LEU A C 1
ATOM 727 O O . LEU A 1 92 ? 21.117 -1.823 -18.471 1.00 94.44 92 LEU A O 1
ATOM 731 N N . LYS A 1 93 ? 21.695 -3.516 -19.818 1.00 94.44 93 LYS A N 1
ATOM 732 C CA . LYS A 1 93 ? 22.919 -3.869 -19.081 1.00 94.44 93 LYS A CA 1
ATOM 733 C C . LYS A 1 93 ? 23.955 -2.745 -19.115 1.00 94.44 93 LYS A C 1
ATOM 735 O O . LYS A 1 93 ? 24.564 -2.429 -18.093 1.00 94.44 93 LYS A O 1
ATOM 740 N N . ARG A 1 94 ? 24.137 -2.089 -20.270 1.00 93.44 94 ARG A N 1
ATOM 741 C CA . ARG A 1 94 ? 25.005 -0.901 -20.383 1.00 93.44 94 ARG A CA 1
ATOM 742 C C . ARG A 1 94 ? 24.491 0.257 -19.538 1.00 93.44 94 ARG A C 1
ATOM 744 O O . ARG A 1 94 ? 25.286 0.904 -18.865 1.00 93.44 94 ARG A O 1
ATOM 751 N N . TRP A 1 95 ? 23.184 0.505 -19.565 1.00 93.25 95 TRP A N 1
ATOM 752 C CA . TRP A 1 95 ? 22.547 1.534 -18.750 1.00 93.25 95 TRP A CA 1
ATOM 753 C C . TRP A 1 95 ? 22.714 1.240 -17.257 1.00 93.25 95 TRP A C 1
ATOM 755 O O . TRP A 1 95 ? 23.098 2.130 -16.506 1.00 93.25 95 TRP A O 1
ATOM 765 N N . LEU A 1 96 ? 22.522 -0.010 -16.835 1.00 92.19 96 LEU A N 1
ATOM 766 C CA . LEU A 1 96 ? 22.689 -0.438 -15.449 1.00 92.19 96 LEU A CA 1
ATOM 767 C C . LEU A 1 96 ? 24.114 -0.158 -14.948 1.00 92.19 96 LEU A C 1
ATOM 769 O O . LEU A 1 96 ? 24.292 0.489 -13.921 1.00 92.19 96 LEU A O 1
ATOM 773 N N . LYS A 1 97 ? 25.130 -0.532 -15.735 1.00 90.50 97 LYS A N 1
ATOM 774 C CA . LYS A 1 97 ? 26.536 -0.230 -15.430 1.00 90.50 97 LYS A CA 1
ATOM 775 C C . LYS A 1 97 ? 26.844 1.270 -15.438 1.00 90.50 97 LYS A C 1
ATOM 777 O O . LYS A 1 97 ? 27.647 1.732 -14.641 1.00 90.50 97 LYS A O 1
ATOM 782 N N . PHE A 1 98 ? 26.231 2.035 -16.341 1.00 91.50 98 PHE A N 1
ATOM 783 C CA . PHE A 1 98 ? 26.423 3.485 -16.405 1.00 91.50 98 PHE A CA 1
ATOM 784 C C . PHE A 1 98 ? 25.881 4.203 -15.159 1.00 91.50 98 PHE A C 1
ATOM 786 O O . PHE A 1 98 ? 26.474 5.182 -14.716 1.00 91.50 98 PHE A O 1
ATOM 793 N N . ASN A 1 99 ? 24.774 3.716 -14.590 1.00 89.50 99 ASN A N 1
ATOM 794 C CA . ASN A 1 99 ? 24.177 4.284 -13.378 1.00 89.50 99 ASN A CA 1
ATOM 795 C C . ASN A 1 99 ? 24.848 3.801 -12.086 1.00 89.50 99 ASN A C 1
ATOM 797 O O . ASN A 1 99 ? 24.588 4.363 -11.024 1.00 89.50 99 ASN A O 1
ATOM 801 N N . ASP A 1 100 ? 25.729 2.804 -12.162 1.00 89.69 100 ASP A N 1
ATOM 802 C CA . ASP A 1 100 ? 26.511 2.333 -11.025 1.00 89.69 100 ASP A CA 1
ATOM 803 C C . ASP A 1 100 ? 27.721 3.240 -10.747 1.00 89.69 100 ASP A C 1
ATOM 805 O O . ASP A 1 100 ? 28.885 2.861 -10.882 1.00 89.69 100 ASP A O 1
ATOM 809 N N . THR A 1 101 ? 27.448 4.487 -10.360 1.00 85.25 101 THR A N 1
ATOM 810 C CA . THR A 1 101 ? 28.481 5.508 -10.118 1.00 85.25 101 THR A CA 1
ATOM 811 C C . THR A 1 101 ? 29.398 5.182 -8.940 1.00 85.25 101 THR A C 1
ATOM 813 O O . THR A 1 101 ? 30.464 5.780 -8.807 1.00 85.25 101 THR A O 1
ATOM 816 N N . GLU A 1 102 ? 28.989 4.252 -8.077 1.00 89.88 102 GLU A N 1
ATOM 817 C CA . GLU A 1 102 ? 29.712 3.850 -6.869 1.00 89.88 102 GLU A CA 1
ATOM 818 C C . GLU A 1 102 ? 30.334 2.444 -6.983 1.00 89.88 102 GLU A C 1
ATOM 820 O O . GLU A 1 102 ? 30.896 1.962 -6.003 1.00 89.88 102 GLU A O 1
ATOM 825 N N . ASN A 1 103 ? 30.285 1.810 -8.166 1.00 83.94 103 ASN A N 1
ATOM 826 C CA . ASN A 1 103 ? 30.777 0.446 -8.427 1.00 83.94 103 ASN A CA 1
ATOM 827 C C . ASN A 1 103 ? 30.249 -0.596 -7.421 1.00 83.94 103 ASN A C 1
ATOM 829 O O . ASN A 1 103 ? 31.000 -1.426 -6.906 1.00 83.94 103 ASN A O 1
ATOM 833 N N . LYS A 1 104 ? 28.958 -0.517 -7.100 1.00 88.00 104 LYS A N 1
ATOM 834 C CA . LYS A 1 104 ? 28.257 -1.418 -6.181 1.00 88.00 104 LYS A CA 1
ATOM 835 C C . LYS A 1 104 ? 27.767 -2.695 -6.859 1.00 88.00 104 LYS A C 1
ATOM 837 O O . LYS A 1 104 ? 27.431 -3.648 -6.160 1.00 88.00 104 LYS A O 1
ATOM 842 N N . ILE A 1 105 ? 27.681 -2.723 -8.187 1.00 88.38 105 ILE A N 1
ATOM 843 C CA . ILE A 1 105 ? 27.192 -3.879 -8.933 1.00 88.38 105 ILE A CA 1
ATOM 844 C C . ILE A 1 105 ? 28.336 -4.874 -9.116 1.00 88.38 105 ILE A C 1
ATOM 846 O O . ILE A 1 105 ? 29.216 -4.699 -9.957 1.00 88.38 105 ILE A O 1
ATOM 850 N N . GLU A 1 106 ? 28.290 -5.959 -8.347 1.00 88.75 106 GLU A N 1
ATOM 851 C CA . GLU A 1 106 ? 29.242 -7.069 -8.466 1.00 88.75 106 GLU A CA 1
ATOM 852 C C . GLU A 1 106 ? 29.022 -7.878 -9.754 1.00 88.75 106 GLU A C 1
ATOM 854 O O . GLU A 1 106 ? 29.977 -8.320 -10.393 1.00 88.75 106 GLU A O 1
ATOM 859 N N . SER A 1 107 ? 27.759 -8.033 -10.164 1.00 93.12 107 SER A N 1
ATOM 860 C CA . SER A 1 107 ? 27.354 -8.780 -11.354 1.00 93.12 107 SER A CA 1
ATOM 861 C C . SER A 1 107 ? 26.220 -8.062 -12.081 1.00 93.12 107 SER A C 1
ATOM 863 O O . SER A 1 107 ? 25.085 -7.991 -11.608 1.00 93.12 107 SER A O 1
ATOM 865 N N . VAL A 1 108 ? 26.538 -7.518 -13.259 1.00 92.19 108 VAL A N 1
ATOM 866 C CA . VAL A 1 108 ? 25.557 -6.831 -14.116 1.00 92.19 108 VAL A CA 1
ATOM 867 C C . VAL A 1 108 ? 24.481 -7.802 -14.592 1.00 92.19 108 VAL A C 1
ATOM 869 O O . VAL A 1 108 ? 23.326 -7.407 -14.698 1.00 92.19 108 VAL A O 1
ATOM 872 N N . ASP A 1 109 ? 24.840 -9.057 -14.862 1.00 93.12 109 ASP A N 1
ATOM 873 C CA . ASP A 1 109 ? 23.889 -10.066 -15.328 1.00 93.12 109 ASP A CA 1
ATOM 874 C C . ASP A 1 109 ? 22.885 -10.452 -14.234 1.00 93.12 109 ASP A C 1
ATOM 876 O O . ASP A 1 109 ? 21.692 -10.555 -14.522 1.00 93.12 109 ASP A O 1
ATOM 880 N N . ASP A 1 110 ? 23.335 -10.581 -12.982 1.00 93.69 110 ASP A N 1
ATOM 881 C CA . ASP A 1 110 ? 22.449 -10.928 -11.866 1.00 93.69 110 ASP A CA 1
ATOM 882 C C . ASP A 1 110 ? 21.503 -9.777 -11.516 1.00 93.69 110 ASP A C 1
ATOM 884 O O . ASP A 1 110 ? 20.302 -9.993 -11.351 1.00 93.69 110 ASP A O 1
ATOM 888 N N . GLU A 1 111 ? 22.008 -8.542 -11.438 1.00 92.69 111 GLU A N 1
ATOM 889 C CA . GLU A 1 111 ? 21.151 -7.380 -11.170 1.00 92.69 111 GLU A CA 1
ATOM 890 C C . GLU A 1 111 ? 20.189 -7.093 -12.323 1.00 92.69 111 GLU A C 1
ATOM 892 O O . GLU A 1 111 ? 19.024 -6.754 -12.105 1.00 92.69 111 GLU A O 1
ATOM 897 N N . TYR A 1 112 ? 20.629 -7.317 -13.560 1.00 93.44 112 TYR A N 1
ATOM 898 C CA . TYR A 1 112 ? 19.747 -7.261 -14.714 1.00 93.44 112 TYR A CA 1
ATOM 899 C C . TYR A 1 112 ? 18.618 -8.298 -14.613 1.00 93.44 112 TYR A C 1
ATOM 901 O O . TYR A 1 112 ? 17.449 -7.940 -14.765 1.00 93.44 112 TYR A O 1
ATOM 909 N N . ALA A 1 113 ? 18.934 -9.555 -14.288 1.00 93.50 113 ALA A N 1
ATOM 910 C CA . ALA A 1 113 ? 17.937 -10.612 -14.130 1.00 93.50 113 ALA A CA 1
ATOM 911 C C . ALA A 1 113 ? 16.925 -10.313 -13.009 1.00 93.50 113 ALA A C 1
ATOM 913 O O . ALA A 1 113 ? 15.734 -10.574 -13.178 1.00 93.50 113 ALA A O 1
ATOM 914 N N . LYS A 1 114 ? 17.366 -9.715 -11.893 1.00 92.81 114 LYS A N 1
ATOM 915 C CA . LYS A 1 114 ? 16.484 -9.282 -10.792 1.00 92.81 114 LYS A CA 1
ATOM 916 C C . LYS A 1 114 ? 15.570 -8.118 -11.179 1.00 92.81 114 LYS A C 1
ATOM 918 O O . LYS A 1 114 ? 14.450 -8.043 -10.685 1.00 92.81 114 LYS A O 1
ATOM 923 N N . MET A 1 115 ? 16.024 -7.226 -12.058 1.00 92.31 115 MET A N 1
ATOM 924 C CA . MET A 1 115 ? 15.250 -6.067 -12.516 1.00 92.31 115 MET A CA 1
ATOM 925 C C . MET A 1 115 ? 14.137 -6.449 -13.506 1.00 92.31 115 MET A C 1
ATOM 927 O O . MET A 1 115 ? 13.096 -5.790 -13.550 1.00 92.31 115 MET A O 1
ATOM 931 N N . LEU A 1 116 ? 14.337 -7.501 -14.308 1.00 92.31 116 LEU A N 1
ATOM 932 C CA . LEU A 1 116 ? 13.430 -7.878 -15.399 1.00 92.31 116 LEU A CA 1
ATOM 933 C C . LEU A 1 116 ? 11.956 -8.069 -14.988 1.00 92.31 116 LEU A C 1
ATOM 935 O O . LEU A 1 116 ? 11.093 -7.523 -15.683 1.00 92.31 116 LEU A O 1
ATOM 939 N N . PRO A 1 117 ? 11.621 -8.792 -13.899 1.00 92.38 117 PRO A N 1
ATOM 940 C CA . PRO A 1 117 ? 10.229 -8.973 -13.488 1.00 92.38 117 PRO A CA 1
ATOM 941 C C . PRO A 1 117 ? 9.517 -7.654 -13.181 1.00 92.38 117 PRO A C 1
ATOM 943 O O . PRO A 1 117 ? 8.371 -7.457 -13.588 1.00 92.38 117 PRO A O 1
ATOM 946 N N . ASP A 1 118 ? 10.193 -6.726 -12.505 1.00 92.56 118 ASP A N 1
ATOM 947 C CA . ASP A 1 118 ? 9.604 -5.434 -12.153 1.00 92.56 118 ASP A CA 1
ATOM 948 C C . ASP A 1 118 ? 9.516 -4.498 -13.357 1.00 92.56 118 ASP A C 1
ATOM 950 O O . ASP A 1 118 ? 8.515 -3.795 -13.506 1.00 92.56 118 ASP A O 1
ATOM 954 N N . LEU A 1 119 ? 10.487 -4.548 -14.274 1.00 93.56 119 LEU A N 1
ATOM 955 C CA . LEU A 1 119 ? 10.412 -3.814 -15.536 1.00 93.56 119 LEU A CA 1
ATOM 956 C C . LEU A 1 119 ? 9.244 -4.307 -16.401 1.00 93.56 119 LEU A C 1
ATOM 958 O O . LEU A 1 119 ? 8.468 -3.501 -16.918 1.00 93.56 119 LEU A O 1
ATOM 962 N N . LYS A 1 120 ? 9.071 -5.629 -16.518 1.00 95.06 120 LYS A N 1
ATOM 963 C CA . LYS A 1 120 ? 7.916 -6.232 -17.195 1.00 95.06 120 LYS A CA 1
ATOM 964 C C . LYS A 1 120 ? 6.612 -5.765 -16.553 1.00 95.06 120 LYS A C 1
ATOM 966 O O . LYS A 1 120 ? 5.704 -5.334 -17.264 1.00 95.06 120 LYS A O 1
ATOM 971 N N . TRP A 1 121 ? 6.521 -5.811 -15.225 1.00 94.88 121 TRP A N 1
ATOM 972 C CA . TRP A 1 121 ? 5.326 -5.367 -14.515 1.00 94.88 121 TRP A CA 1
ATOM 973 C C . TRP A 1 121 ? 5.041 -3.877 -14.719 1.00 94.88 121 TRP A C 1
ATOM 975 O O . TRP A 1 121 ? 3.889 -3.497 -14.931 1.00 94.88 121 TRP A O 1
ATOM 985 N N . GLN A 1 122 ? 6.071 -3.028 -14.730 1.00 94.25 122 GLN A N 1
ATOM 986 C CA . GLN A 1 122 ? 5.917 -1.606 -15.023 1.00 94.25 122 GLN A CA 1
ATOM 987 C C . GLN A 1 122 ? 5.307 -1.382 -16.413 1.00 94.25 122 GLN A C 1
ATOM 989 O O . GLN A 1 122 ? 4.331 -0.642 -16.532 1.00 94.25 122 GLN A O 1
ATOM 994 N N . LEU A 1 123 ? 5.811 -2.064 -17.447 1.00 95.38 123 LEU A N 1
ATOM 995 C CA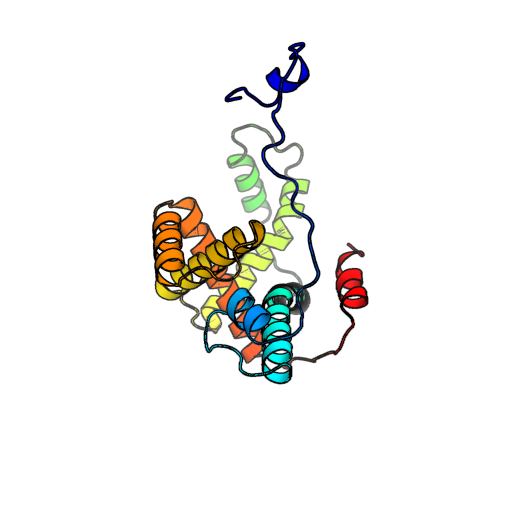 . LEU A 1 123 ? 5.262 -1.959 -18.803 1.00 95.38 123 LEU A CA 1
ATOM 996 C C . LEU A 1 123 ? 3.803 -2.425 -18.873 1.00 95.38 123 LEU A C 1
ATOM 998 O O . LEU A 1 123 ? 2.983 -1.789 -19.534 1.00 95.38 123 LEU A O 1
ATOM 1002 N N . ILE A 1 124 ? 3.458 -3.503 -18.167 1.00 95.69 124 ILE A N 1
ATOM 1003 C CA . ILE A 1 124 ? 2.074 -3.980 -18.063 1.00 95.69 124 ILE A CA 1
ATOM 1004 C C . ILE A 1 124 ? 1.184 -2.908 -17.420 1.00 95.69 124 ILE A C 1
ATOM 1006 O O . ILE A 1 124 ? 0.134 -2.581 -17.977 1.00 95.69 124 ILE A O 1
ATOM 1010 N N . LYS A 1 125 ? 1.610 -2.316 -16.294 1.00 94.94 125 LYS A N 1
ATOM 1011 C CA . LYS A 1 125 ? 0.880 -1.219 -15.635 1.00 94.94 125 LYS A CA 1
ATOM 1012 C C . LYS A 1 125 ? 0.651 -0.048 -16.590 1.00 94.94 125 LYS A C 1
ATOM 1014 O O . LYS A 1 125 ? -0.467 0.453 -16.671 1.00 94.94 125 LYS A O 1
ATOM 1019 N N . GLU A 1 126 ? 1.663 0.352 -17.356 1.00 95.25 126 GLU A N 1
ATOM 1020 C CA . GLU A 1 126 ? 1.537 1.427 -18.347 1.00 95.25 126 GLU A CA 1
ATOM 1021 C C . GLU A 1 126 ? 0.506 1.109 -19.442 1.00 95.25 126 GLU A C 1
ATOM 1023 O O . GLU A 1 126 ? -0.249 1.994 -19.849 1.00 95.25 126 GLU A O 1
ATOM 1028 N N . GLN A 1 127 ? 0.437 -0.141 -19.912 1.00 95.56 127 GLN A N 1
ATOM 1029 C CA . GLN A 1 127 ? -0.581 -0.558 -20.883 1.00 95.56 127 GLN A CA 1
ATOM 1030 C C . GLN A 1 127 ? -1.987 -0.543 -20.281 1.00 95.56 127 GLN A C 1
ATOM 1032 O O . GLN A 1 127 ? -2.918 -0.089 -20.942 1.00 95.56 127 GLN A O 1
ATOM 1037 N N . ILE A 1 128 ? -2.146 -0.972 -19.026 1.00 95.69 128 ILE A N 1
ATOM 1038 C CA . ILE A 1 128 ? -3.434 -0.914 -18.321 1.00 95.69 128 ILE A CA 1
ATOM 1039 C C . ILE A 1 128 ? -3.885 0.538 -18.147 1.00 95.69 128 ILE A C 1
ATOM 1041 O O . ILE A 1 128 ? -5.031 0.861 -18.449 1.00 95.69 128 ILE A O 1
ATOM 1045 N N . VAL A 1 129 ? -2.979 1.426 -17.728 1.00 96.06 129 VAL A N 1
ATOM 1046 C CA . VAL A 1 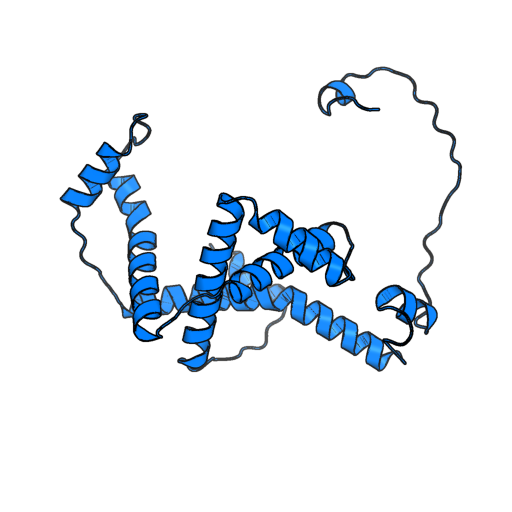129 ? -3.257 2.863 -17.584 1.00 96.06 129 VAL A CA 1
ATOM 1047 C C . VAL A 1 129 ? -3.728 3.466 -18.905 1.00 96.06 129 VAL A C 1
ATOM 1049 O O . VAL A 1 129 ? -4.737 4.167 -18.931 1.00 96.06 129 VAL A O 1
ATOM 1052 N N . LYS A 1 130 ? -3.044 3.154 -20.011 1.00 95.94 130 LYS A N 1
ATOM 1053 C CA . LYS A 1 130 ? -3.432 3.616 -21.350 1.00 95.94 130 LYS A CA 1
ATOM 1054 C C . LYS A 1 130 ? -4.786 3.053 -21.782 1.00 95.94 130 LYS A C 1
ATOM 1056 O O . LYS A 1 130 ? -5.630 3.812 -22.244 1.00 95.94 130 LYS A O 1
ATOM 1061 N N . ALA A 1 131 ? -5.000 1.749 -21.623 1.00 94.44 131 ALA A N 1
ATOM 1062 C CA . ALA A 1 131 ? -6.227 1.076 -22.047 1.00 94.44 131 ALA A CA 1
ATOM 1063 C C . ALA A 1 131 ? -7.457 1.541 -21.256 1.00 94.44 131 ALA A C 1
ATOM 1065 O O . ALA A 1 131 ? -8.518 1.748 -21.837 1.00 94.44 131 ALA A O 1
ATOM 1066 N N . GLY A 1 132 ? -7.303 1.738 -19.945 1.00 93.94 132 GLY A N 1
ATOM 1067 C CA . GLY A 1 132 ? -8.367 2.208 -19.063 1.00 93.94 132 GLY A CA 1
ATOM 1068 C C . GLY A 1 132 ? -8.528 3.726 -19.015 1.00 93.94 132 GLY A C 1
ATOM 1069 O O . GLY A 1 132 ? -9.369 4.205 -18.261 1.00 93.94 132 GLY A O 1
ATOM 1070 N N . ASN A 1 133 ? -7.719 4.482 -19.772 1.00 95.00 133 ASN A N 1
ATOM 1071 C CA . ASN A 1 133 ? -7.635 5.943 -19.683 1.00 95.00 133 ASN A CA 1
ATOM 1072 C C . ASN A 1 133 ? -7.524 6.423 -18.220 1.00 95.00 133 ASN A C 1
ATOM 1074 O O . ASN A 1 133 ? -8.227 7.334 -17.780 1.00 95.00 133 ASN A O 1
ATOM 1078 N N . ILE A 1 134 ? -6.681 5.739 -17.442 1.00 95.19 134 ILE A N 1
ATOM 1079 C CA . ILE A 1 134 ? -6.551 5.970 -16.007 1.00 95.19 134 ILE A CA 1
ATOM 1080 C C . ILE A 1 134 ? -5.741 7.245 -15.790 1.00 95.19 134 ILE A C 1
ATOM 1082 O O . ILE A 1 134 ? -4.569 7.329 -16.151 1.00 95.19 134 ILE A O 1
ATOM 1086 N N . SER A 1 135 ? -6.352 8.221 -15.132 1.00 94.31 135 SER A N 1
ATOM 1087 C CA . SER A 1 135 ? -5.682 9.422 -14.647 1.00 94.31 135 SER A CA 1
ATOM 1088 C C . SER A 1 135 ? -5.930 9.588 -13.157 1.00 94.31 135 SER A C 1
ATOM 1090 O O . SER A 1 135 ? -7.020 9.285 -12.665 1.00 94.31 135 SER A O 1
ATOM 1092 N N . ILE A 1 136 ? -4.934 10.097 -12.440 1.00 93.81 136 ILE A N 1
ATOM 1093 C CA . ILE A 1 136 ? -5.107 10.532 -11.056 1.00 93.81 136 ILE A CA 1
ATOM 1094 C C . ILE A 1 136 ? -5.330 12.039 -11.006 1.00 93.81 136 ILE A C 1
ATOM 1096 O O . ILE A 1 136 ? -4.713 12.813 -11.738 1.00 93.81 136 ILE A O 1
ATOM 1100 N N . GLU A 1 137 ? -6.226 12.444 -10.128 1.00 94.56 137 GLU A N 1
ATOM 1101 C CA . GLU A 1 137 ? -6.487 13.817 -9.755 1.00 94.56 137 GLU A CA 1
ATOM 1102 C C . GLU A 1 137 ? -5.878 14.092 -8.384 1.00 94.56 137 GLU A C 1
ATOM 1104 O O . GLU A 1 137 ? -5.570 13.186 -7.607 1.00 94.56 137 GLU A O 1
ATOM 1109 N N . ARG A 1 138 ? -5.762 15.376 -8.043 1.00 92.19 138 ARG A N 1
ATOM 1110 C CA . ARG A 1 138 ? -5.302 15.796 -6.717 1.00 92.19 138 ARG A CA 1
ATOM 1111 C C . ARG A 1 138 ? -6.110 15.140 -5.591 1.00 92.19 138 ARG A C 1
ATOM 1113 O O . ARG A 1 138 ? -5.530 14.747 -4.585 1.00 92.19 138 ARG A O 1
ATOM 1120 N N . LYS A 1 139 ? -7.420 14.980 -5.792 1.00 94.62 139 LYS A N 1
ATOM 1121 C CA . LYS A 1 139 ? -8.312 14.355 -4.816 1.00 94.62 139 LYS A CA 1
ATOM 1122 C C . LYS A 1 139 ? -7.930 12.901 -4.523 1.00 94.62 139 LYS A C 1
ATOM 1124 O O . LYS A 1 139 ? -7.947 12.511 -3.363 1.00 94.62 139 LYS A O 1
ATOM 1129 N N . ASP A 1 140 ? -7.522 12.131 -5.532 1.00 95.56 140 ASP A N 1
ATOM 1130 C CA . ASP A 1 140 ? -7.095 10.740 -5.330 1.00 95.56 140 ASP A CA 1
ATOM 1131 C C . ASP A 1 140 ? -5.842 10.680 -4.441 1.00 95.56 140 ASP A C 1
ATOM 1133 O O . ASP A 1 140 ? -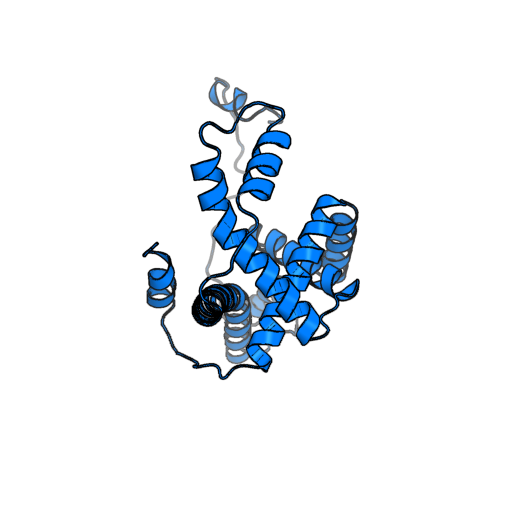5.745 9.876 -3.516 1.00 95.56 140 ASP A O 1
ATOM 1137 N N . VAL A 1 141 ? -4.891 11.588 -4.677 1.00 96.50 141 VAL A N 1
ATOM 1138 C CA . VAL A 1 141 ? -3.659 11.690 -3.881 1.00 96.50 141 VAL A CA 1
ATOM 1139 C C . VAL A 1 141 ? -3.964 12.113 -2.439 1.00 96.50 141 VAL A C 1
ATOM 1141 O O . VAL A 1 141 ? -3.390 11.565 -1.495 1.00 96.50 141 VAL A O 1
ATOM 1144 N N . GLU A 1 142 ? -4.891 13.054 -2.252 1.00 95.56 142 GLU A N 1
ATOM 1145 C CA . GLU A 1 142 ? -5.3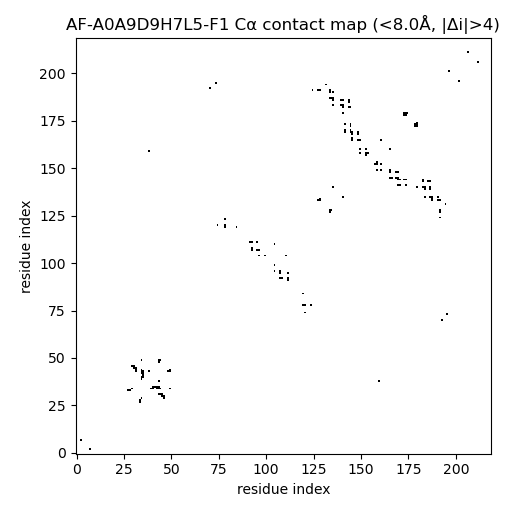67 13.489 -0.933 1.00 95.56 142 GLU A CA 1
ATOM 1146 C C . GLU A 1 142 ? -6.082 12.366 -0.174 1.00 95.56 142 GLU A C 1
ATOM 1148 O O . GLU A 1 142 ? -5.878 12.213 1.030 1.00 95.56 142 GLU A O 1
ATOM 1153 N N . GLU A 1 143 ? -6.879 11.539 -0.851 1.00 94.75 143 GLU A N 1
ATOM 1154 C CA . GLU A 1 143 ? -7.545 10.385 -0.240 1.00 94.75 143 GLU A CA 1
ATOM 1155 C C . GLU A 1 143 ? -6.535 9.333 0.239 1.00 94.75 143 GLU A C 1
ATOM 1157 O O . GLU A 1 143 ? -6.636 8.853 1.375 1.00 94.75 143 GLU A O 1
AT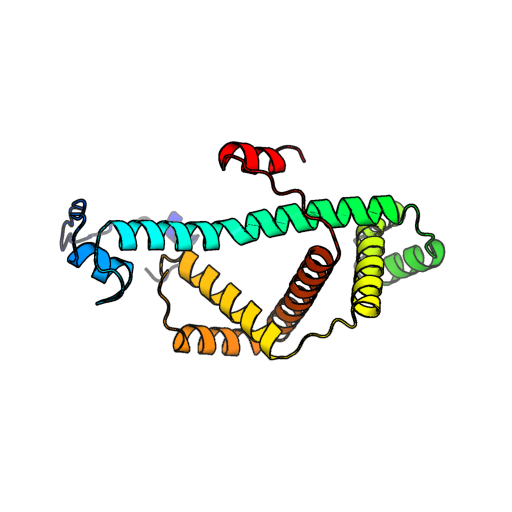OM 1162 N N . VAL A 1 144 ? -5.506 9.035 -0.561 1.00 95.19 144 VAL A N 1
ATOM 1163 C CA . VAL A 1 144 ? -4.413 8.136 -0.152 1.00 95.19 144 VAL A CA 1
ATOM 1164 C C . VAL A 1 144 ? -3.633 8.717 1.032 1.00 95.19 144 VAL A C 1
ATOM 1166 O O . VAL A 1 144 ? -3.317 7.987 1.980 1.00 95.19 144 VAL A O 1
ATOM 1169 N N . ALA A 1 145 ? -3.358 10.024 1.027 1.00 95.81 145 ALA A N 1
ATOM 1170 C CA . ALA A 1 145 ? -2.698 10.702 2.139 1.00 95.81 145 ALA A CA 1
ATOM 1171 C C . ALA A 1 145 ? -3.542 10.619 3.421 1.00 95.81 145 ALA A C 1
ATOM 1173 O O . ALA A 1 145 ? -3.042 10.165 4.448 1.00 95.81 145 ALA A O 1
ATOM 1174 N N . LYS A 1 146 ? -4.844 10.927 3.355 1.00 94.25 146 LYS A N 1
ATOM 1175 C CA . LYS A 1 146 ? -5.779 10.797 4.488 1.00 94.25 146 LYS A CA 1
ATOM 1176 C C . LYS A 1 146 ? -5.840 9.376 5.031 1.00 94.25 146 LYS A C 1
ATOM 1178 O O . LYS A 1 146 ? -5.796 9.187 6.247 1.00 94.25 146 LYS A O 1
ATOM 1183 N N . LYS A 1 147 ? -5.928 8.369 4.156 1.00 90.56 147 LYS A N 1
ATOM 1184 C CA . LYS A 1 147 ? -5.918 6.952 4.551 1.00 90.56 147 LYS A CA 1
ATOM 1185 C C . LYS A 1 147 ? -4.611 6.602 5.261 1.00 90.56 147 LYS A C 1
ATOM 1187 O O . LYS A 1 147 ? -4.640 5.962 6.308 1.00 90.56 147 LYS A O 1
ATOM 1192 N N . THR A 1 148 ? -3.479 7.072 4.738 1.00 91.31 148 THR A N 1
ATOM 1193 C CA . THR A 1 148 ? -2.152 6.875 5.340 1.00 91.31 148 THR A CA 1
ATOM 1194 C C . THR A 1 148 ? -2.057 7.525 6.716 1.00 91.31 148 THR A C 1
ATOM 1196 O O . THR A 1 148 ? -1.674 6.857 7.675 1.00 91.31 148 THR A O 1
ATOM 1199 N N . THR A 1 149 ? -2.482 8.780 6.848 1.00 91.88 149 THR A N 1
ATOM 1200 C CA . THR A 1 149 ? -2.571 9.486 8.129 1.00 91.88 149 THR A CA 1
ATOM 1201 C C . THR A 1 149 ? -3.457 8.720 9.108 1.00 91.88 149 THR A C 1
ATOM 1203 O O . THR A 1 149 ? -3.021 8.411 10.212 1.00 91.88 149 THR A O 1
ATOM 1206 N N . LYS A 1 150 ? -4.667 8.316 8.706 1.00 89.44 150 LYS A N 1
ATOM 1207 C CA . LYS A 1 150 ? -5.581 7.541 9.560 1.00 89.44 150 LYS A CA 1
ATOM 1208 C C . LYS A 1 150 ? -4.935 6.249 10.071 1.00 89.44 150 LYS A C 1
ATOM 1210 O O . LYS A 1 150 ? -5.061 5.939 11.252 1.00 89.44 150 LYS A O 1
ATOM 1215 N N . MET A 1 151 ? -4.210 5.526 9.216 1.00 86.94 151 MET A N 1
ATOM 1216 C CA . MET A 1 151 ? -3.470 4.326 9.621 1.00 86.94 151 MET A CA 1
ATOM 1217 C C . MET A 1 151 ? -2.352 4.642 10.624 1.00 86.94 151 MET A C 1
ATOM 1219 O O . MET A 1 151 ? -2.197 3.909 11.597 1.00 86.94 151 MET A O 1
ATOM 1223 N N . GLN A 1 152 ? -1.609 5.738 10.443 1.00 89.38 152 GLN A N 1
ATOM 1224 C CA . GLN A 1 152 ? -0.579 6.168 11.399 1.00 89.38 152 GLN A CA 1
ATOM 1225 C C . GLN A 1 152 ? -1.175 6.494 12.773 1.00 89.38 152 GLN A C 1
ATOM 1227 O O . GLN A 1 152 ? -0.645 6.064 13.791 1.00 89.38 152 GLN A O 1
ATOM 1232 N N . PHE A 1 153 ? -2.306 7.198 12.824 1.00 88.38 153 PHE A N 1
ATOM 1233 C CA . PHE A 1 153 ? -2.997 7.481 14.085 1.00 88.38 153 PHE A CA 1
ATOM 1234 C C . PHE A 1 153 ? -3.538 6.211 14.754 1.00 88.38 153 PHE A C 1
ATOM 1236 O O . PHE A 1 153 ? -3.412 6.056 15.971 1.00 88.38 153 PHE A O 1
ATOM 1243 N N . ALA A 1 154 ? -4.077 5.275 13.970 1.00 85.06 154 ALA A N 1
ATOM 1244 C CA . ALA A 1 154 ? -4.556 3.996 14.485 1.00 85.06 154 ALA A CA 1
ATOM 1245 C C . ALA A 1 154 ? -3.435 3.178 15.155 1.00 85.06 154 ALA A C 1
ATOM 1247 O O . ALA A 1 154 ? -3.689 2.539 16.174 1.00 85.06 154 ALA A O 1
ATOM 1248 N N . GLN A 1 155 ? -2.189 3.256 14.665 1.00 82.62 155 GLN A N 1
ATOM 1249 C CA . GLN A 1 155 ? -1.028 2.614 15.307 1.00 82.62 155 GLN A CA 1
ATOM 1250 C C . GLN A 1 155 ? -0.739 3.159 16.715 1.00 82.62 155 GLN A C 1
ATOM 1252 O O . GLN A 1 155 ? -0.216 2.433 17.556 1.00 82.62 155 GLN A O 1
ATOM 1257 N N . TYR A 1 156 ? -1.120 4.407 16.998 1.00 84.75 156 TYR A N 1
ATOM 1258 C CA . TYR A 1 156 ? -1.036 5.018 18.329 1.00 84.75 156 TYR A CA 1
ATOM 1259 C C . TYR A 1 156 ? -2.322 4.848 19.158 1.00 84.75 156 TYR A C 1
ATOM 1261 O O . TYR A 1 156 ? -2.478 5.493 20.192 1.00 84.75 156 TYR A O 1
ATOM 1269 N N . GLY A 1 157 ? -3.266 4.009 18.715 1.00 79.06 157 GLY A N 1
ATOM 1270 C CA . GLY A 1 157 ? -4.544 3.775 19.396 1.00 79.06 157 GLY A CA 1
ATOM 1271 C C . GLY A 1 157 ? -5.604 4.856 19.157 1.00 79.06 157 GLY A C 1
ATOM 1272 O O . GLY A 1 157 ? -6.686 4.795 19.736 1.00 79.06 157 GLY A O 1
ATOM 1273 N N . MET A 1 158 ? -5.341 5.833 18.285 1.00 79.88 158 MET A N 1
ATOM 1274 C CA . MET A 1 158 ? -6.284 6.902 17.949 1.00 79.88 158 MET A CA 1
ATOM 1275 C C . MET A 1 158 ? -7.149 6.495 16.749 1.00 79.88 158 MET A C 1
ATOM 1277 O O . MET A 1 158 ? -6.879 6.875 15.613 1.00 79.88 158 MET A O 1
ATOM 1281 N N . MET A 1 159 ? -8.195 5.702 16.992 1.00 75.62 159 MET A N 1
ATOM 1282 C CA . MET A 1 159 ? -9.064 5.182 15.918 1.00 75.62 159 MET A CA 1
ATOM 1283 C C . MET A 1 159 ? -10.065 6.216 15.372 1.00 75.62 159 MET A C 1
ATOM 1285 O O . MET A 1 159 ? -10.438 6.154 14.200 1.00 75.62 159 MET A O 1
ATOM 1289 N 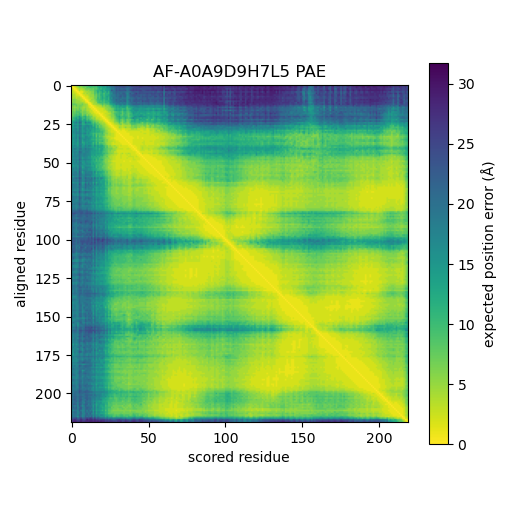N . ASN A 1 160 ? -10.468 7.189 16.197 1.00 75.75 160 ASN A N 1
ATOM 1290 C CA . ASN A 1 160 ? -11.507 8.175 15.880 1.00 75.75 160 ASN A CA 1
ATOM 1291 C C . ASN A 1 160 ? -10.918 9.582 15.718 1.00 75.75 160 ASN A C 1
ATOM 1293 O O . ASN A 1 160 ? -11.213 10.494 16.488 1.00 75.75 160 ASN A O 1
ATOM 1297 N N . VAL A 1 161 ? -10.044 9.748 14.726 1.00 83.06 161 VAL A N 1
ATOM 1298 C CA . VAL A 1 161 ? -9.440 11.051 14.419 1.00 83.06 161 VAL A CA 1
ATOM 1299 C C . VAL A 1 161 ? -10.462 11.945 13.701 1.00 83.06 161 VAL A C 1
ATOM 1301 O O . VAL A 1 161 ? -11.046 11.493 12.711 1.00 83.06 161 VAL A O 1
ATOM 1304 N N . PRO A 1 162 ? -10.669 13.198 14.149 1.00 88.19 162 PRO A N 1
ATOM 1305 C CA . PRO A 1 162 ? -11.511 14.167 13.450 1.00 88.19 162 PRO A CA 1
ATOM 1306 C C . PRO A 1 162 ? -11.078 14.390 11.992 1.00 88.19 162 PRO A C 1
ATOM 1308 O O . PRO A 1 162 ? -9.886 14.397 11.680 1.00 88.19 162 PRO A O 1
ATOM 1311 N N . GLU A 1 163 ? -12.043 14.570 11.086 1.00 88.31 163 GLU A N 1
ATOM 1312 C CA . GLU A 1 163 ? -11.777 14.671 9.643 1.00 88.31 163 GLU A CA 1
ATOM 1313 C C . GLU A 1 163 ? -10.960 15.917 9.269 1.00 88.31 163 GLU A C 1
ATOM 1315 O O . GLU A 1 163 ? -10.089 15.851 8.403 1.00 88.31 163 GLU A O 1
ATOM 1320 N N . ASP A 1 164 ? -11.186 17.033 9.957 1.00 91.88 164 ASP A N 1
ATOM 1321 C CA . ASP A 1 164 ? -10.416 18.270 9.815 1.00 91.88 164 ASP A CA 1
ATOM 1322 C C . ASP A 1 164 ? -8.947 18.072 10.208 1.00 91.88 164 ASP A C 1
ATOM 1324 O O . ASP A 1 164 ? -8.040 18.557 9.527 1.00 91.88 164 ASP A O 1
ATOM 1328 N N . LEU A 1 165 ? -8.699 17.292 11.264 1.00 91.69 165 LEU A N 1
ATOM 1329 C CA . LEU A 1 165 ? -7.351 16.933 11.678 1.00 91.69 165 LEU A CA 1
ATOM 1330 C C . LEU A 1 165 ? -6.696 16.006 10.648 1.00 91.69 165 LEU A C 1
ATOM 1332 O O . LEU A 1 165 ? -5.561 16.256 10.243 1.00 91.69 165 LEU A O 1
ATOM 1336 N N . LEU A 1 166 ? -7.414 14.988 10.161 1.00 92.50 166 LEU A N 1
ATOM 1337 C CA . LEU A 1 166 ? -6.924 14.107 9.094 1.00 92.50 166 LEU A CA 1
ATOM 1338 C C . LEU A 1 166 ? -6.563 14.889 7.828 1.00 92.50 166 LEU A C 1
ATOM 1340 O O . LEU A 1 166 ? -5.495 14.657 7.266 1.00 92.50 166 LEU A O 1
ATOM 1344 N N . GLN A 1 167 ? -7.415 15.827 7.401 1.00 94.44 167 GLN A N 1
ATOM 1345 C CA . GLN A 1 167 ? -7.149 16.688 6.248 1.00 94.44 167 GLN A CA 1
ATOM 1346 C C . GLN A 1 167 ? -5.879 17.510 6.458 1.00 94.44 167 GLN A C 1
ATOM 1348 O O . GLN A 1 167 ? -5.000 17.492 5.604 1.00 94.44 167 GLN A O 1
ATOM 1353 N N . LYS A 1 168 ? -5.746 18.183 7.605 1.00 95.94 168 LYS A N 1
ATOM 1354 C CA . LYS A 1 168 ? -4.574 19.015 7.898 1.00 95.94 168 LYS A CA 1
ATOM 1355 C C . LYS A 1 168 ? -3.270 18.217 7.821 1.00 95.94 168 LYS A C 1
ATOM 1357 O O . LYS A 1 168 ? -2.315 18.660 7.190 1.00 95.94 168 LYS A O 1
ATOM 1362 N N . TYR A 1 169 ? -3.228 17.041 8.447 1.00 94.44 169 TYR A N 1
ATOM 1363 C CA . TYR A 1 169 ? -2.038 16.187 8.427 1.00 94.44 169 TYR A CA 1
ATOM 1364 C C . TYR A 1 169 ? -1.762 15.592 7.041 1.00 94.44 169 TYR A C 1
ATOM 1366 O O . TYR A 1 169 ? -0.598 15.446 6.673 1.00 94.44 169 TYR A O 1
ATOM 1374 N N . ALA A 1 170 ? -2.801 15.267 6.267 1.00 95.06 170 ALA A N 1
ATOM 1375 C CA . ALA A 1 170 ? -2.647 14.847 4.878 1.00 95.06 170 ALA A CA 1
ATOM 1376 C C . ALA A 1 170 ? -2.050 15.976 4.020 1.00 95.06 170 ALA A C 1
ATOM 1378 O O . ALA A 1 170 ? -1.082 15.746 3.300 1.00 95.06 170 ALA A O 1
ATOM 1379 N N . ASP A 1 171 ? -2.548 17.206 4.154 1.00 95.75 171 ASP A N 1
ATOM 1380 C CA . ASP A 1 171 ? -2.019 18.373 3.439 1.00 95.75 171 ASP A CA 1
ATOM 1381 C C . ASP A 1 171 ? -0.563 18.655 3.822 1.00 95.75 171 ASP A C 1
ATOM 1383 O O . ASP A 1 171 ? 0.267 18.934 2.957 1.00 95.75 171 ASP A O 1
ATOM 1387 N N . ASP A 1 172 ? -0.234 18.560 5.113 1.00 95.69 172 ASP A N 1
ATOM 1388 C CA . ASP A 1 172 ? 1.135 18.717 5.604 1.00 95.69 172 ASP A CA 1
ATOM 1389 C C . ASP A 1 172 ? 2.065 17.622 5.058 1.00 95.69 172 ASP A C 1
ATOM 1391 O O . ASP A 1 172 ? 3.184 17.927 4.646 1.00 95.69 172 ASP A O 1
ATOM 1395 N N . MET A 1 173 ? 1.597 16.372 4.978 1.00 94.19 173 MET A N 1
ATOM 1396 C CA . MET A 1 173 ? 2.337 15.262 4.367 1.00 94.19 173 MET A CA 1
ATOM 1397 C C . MET A 1 173 ? 2.620 15.519 2.883 1.00 94.19 173 MET A C 1
ATOM 1399 O O . MET A 1 173 ? 3.728 15.271 2.416 1.00 94.19 173 MET A O 1
ATOM 1403 N N . LEU A 1 174 ? 1.645 16.051 2.143 1.00 96.25 174 LEU A N 1
ATOM 1404 C CA . LEU A 1 174 ? 1.769 16.316 0.708 1.00 96.25 174 LEU A CA 1
ATOM 1405 C C . LEU A 1 174 ? 2.660 17.522 0.366 1.00 96.25 174 LEU A C 1
ATOM 1407 O O . LEU A 1 174 ? 2.984 17.721 -0.805 1.00 96.25 174 LEU A O 1
ATOM 1411 N N . LYS A 1 175 ? 3.102 18.310 1.355 1.00 96.88 175 LYS A N 1
ATOM 1412 C CA . LYS A 1 175 ? 4.137 19.341 1.149 1.00 96.88 175 LYS A CA 1
ATOM 1413 C C . LYS A 1 175 ? 5.521 18.735 0.922 1.00 96.88 175 LYS A C 1
ATOM 1415 O O . LYS A 1 175 ? 6.355 19.369 0.277 1.00 96.88 175 LYS A O 1
ATOM 1420 N N . ASP A 1 176 ? 5.775 17.533 1.439 1.00 97.12 176 ASP A N 1
ATOM 1421 C CA . ASP A 1 176 ? 7.003 16.797 1.149 1.00 97.12 176 ASP A CA 1
ATOM 1422 C C . ASP A 1 176 ? 6.904 16.152 -0.239 1.00 97.12 176 ASP A C 1
ATOM 1424 O O . ASP A 1 176 ? 6.023 15.337 -0.512 1.00 97.12 176 ASP A O 1
ATOM 1428 N N . SER A 1 177 ? 7.816 16.516 -1.142 1.00 95.00 177 SER A N 1
ATOM 1429 C CA . SER A 1 177 ? 7.752 16.092 -2.546 1.00 95.00 177 SER A CA 1
ATOM 1430 C C . SER A 1 177 ? 7.917 14.581 -2.723 1.00 95.00 177 SER A C 1
ATOM 1432 O O . SER A 1 177 ? 7.298 13.992 -3.613 1.00 95.00 177 SER A O 1
ATOM 1434 N N . LYS A 1 178 ? 8.716 13.934 -1.866 1.00 96.06 178 LYS A N 1
ATOM 1435 C CA . LYS A 1 178 ? 8.901 12.481 -1.882 1.00 96.06 178 LYS A CA 1
ATOM 1436 C C . LYS A 1 178 ? 7.630 11.778 -1.411 1.00 96.06 178 LYS A C 1
ATOM 1438 O O . LYS A 1 178 ? 7.185 10.835 -2.062 1.00 96.06 178 LYS A O 1
ATOM 1443 N N . ALA A 1 179 ? 7.018 12.247 -0.327 1.00 94.75 179 ALA A N 1
ATOM 1444 C CA . ALA A 1 179 ? 5.743 11.739 0.157 1.00 94.75 179 ALA A CA 1
ATOM 1445 C C . ALA A 1 179 ? 4.636 11.940 -0.883 1.00 94.75 179 ALA A C 1
ATOM 1447 O O . ALA A 1 179 ? 3.946 10.979 -1.212 1.00 94.75 179 ALA A O 1
ATOM 1448 N N . ALA A 1 180 ? 4.516 13.132 -1.472 1.00 95.50 180 ALA A N 1
ATOM 1449 C CA . ALA A 1 180 ? 3.531 13.425 -2.511 1.00 95.50 180 ALA A CA 1
ATOM 1450 C C . ALA A 1 180 ? 3.680 12.505 -3.732 1.00 95.50 180 ALA A C 1
ATOM 1452 O O . ALA A 1 180 ? 2.686 11.976 -4.238 1.00 95.50 180 ALA A O 1
ATOM 1453 N N . ARG A 1 181 ? 4.919 12.252 -4.173 1.00 95.50 181 ARG A N 1
ATOM 1454 C CA . ARG A 1 181 ? 5.203 11.291 -5.245 1.00 95.50 181 ARG A CA 1
ATOM 1455 C C . ARG A 1 181 ? 4.768 9.877 -4.864 1.00 95.50 181 ARG A C 1
ATOM 1457 O O . ARG A 1 181 ? 4.043 9.252 -5.628 1.00 95.50 181 ARG A O 1
ATOM 1464 N N . ASN A 1 182 ? 5.136 9.406 -3.674 1.00 95.38 182 ASN A N 1
ATOM 1465 C CA . ASN A 1 182 ? 4.739 8.081 -3.195 1.00 95.38 182 ASN A CA 1
ATOM 1466 C C . ASN A 1 182 ? 3.209 7.935 -3.094 1.00 95.38 182 ASN A C 1
ATOM 1468 O O . ASN A 1 182 ? 2.669 6.885 -3.435 1.00 95.38 182 ASN A O 1
ATOM 1472 N N . MET A 1 183 ? 2.495 8.970 -2.633 1.00 96.12 183 MET A N 1
ATOM 1473 C CA . MET A 1 183 ? 1.027 8.959 -2.572 1.00 96.12 183 MET A CA 1
ATOM 1474 C C . MET A 1 183 ? 0.409 8.945 -3.974 1.00 96.12 183 MET A C 1
ATOM 1476 O O . MET A 1 183 ? -0.579 8.255 -4.197 1.00 96.12 183 MET A O 1
ATOM 1480 N N . SER A 1 184 ? 1.017 9.651 -4.930 1.00 95.50 184 SER A N 1
ATOM 1481 C CA . SER A 1 184 ? 0.593 9.636 -6.334 1.00 95.50 184 SER A CA 1
ATOM 1482 C C . SER A 1 184 ? 0.774 8.256 -6.969 1.00 95.50 184 SER A C 1
ATOM 1484 O O . SER A 1 184 ? -0.137 7.752 -7.618 1.00 95.50 184 SER A O 1
ATOM 1486 N N . GLU A 1 185 ? 1.922 7.613 -6.745 1.00 93.44 185 GLU A N 1
ATOM 1487 C CA . GLU A 1 185 ? 2.190 6.252 -7.224 1.00 93.44 185 GLU A CA 1
ATOM 1488 C C . GLU A 1 185 ? 1.178 5.253 -6.640 1.00 93.44 185 GLU A C 1
ATOM 1490 O O . GLU A 1 185 ? 0.590 4.471 -7.385 1.00 93.44 185 GLU A O 1
ATOM 1495 N N . ARG A 1 186 ? 0.881 5.349 -5.338 1.00 93.19 186 ARG A N 1
ATOM 1496 C CA . ARG A 1 186 ? -0.160 4.539 -4.683 1.00 93.19 186 ARG A CA 1
ATOM 1497 C C . ARG A 1 186 ? -1.560 4.800 -5.237 1.00 93.19 186 ARG A C 1
ATOM 1499 O O . ARG A 1 186 ? -2.294 3.850 -5.471 1.00 93.19 186 ARG A O 1
ATOM 1506 N N . ALA A 1 187 ? -1.921 6.057 -5.497 1.00 95.69 187 ALA A N 1
ATOM 1507 C CA . ALA A 1 187 ? -3.216 6.399 -6.088 1.00 95.69 187 ALA A CA 1
ATOM 1508 C C . ALA A 1 187 ? -3.385 5.788 -7.490 1.00 95.69 187 ALA A C 1
ATOM 1510 O O . ALA A 1 187 ? -4.464 5.307 -7.839 1.00 95.69 187 ALA A O 1
ATOM 1511 N N . ILE A 1 188 ? -2.312 5.765 -8.290 1.00 94.38 188 ILE A N 1
ATOM 1512 C CA . ILE A 1 188 ? -2.309 5.088 -9.593 1.00 94.38 188 ILE A CA 1
ATOM 1513 C C . ILE A 1 188 ? -2.515 3.584 -9.403 1.00 94.38 188 ILE A C 1
ATOM 1515 O O . ILE A 1 188 ? -3.321 2.991 -10.119 1.00 94.38 188 ILE A O 1
ATOM 1519 N N . GLU A 1 189 ? -1.822 2.964 -8.447 1.00 92.31 189 GLU A N 1
ATOM 1520 C CA . GLU A 1 189 ? -1.981 1.535 -8.157 1.00 92.31 189 GLU A CA 1
ATOM 1521 C C . GLU A 1 189 ? -3.404 1.190 -7.707 1.00 92.31 189 GLU A C 1
ATOM 1523 O O . GLU A 1 189 ? -3.992 0.255 -8.252 1.00 92.31 189 GLU A O 1
ATOM 1528 N N . ASP A 1 190 ? -4.005 1.983 -6.819 1.00 92.38 190 ASP A N 1
ATOM 1529 C CA . ASP A 1 190 ? -5.390 1.799 -6.375 1.00 92.38 190 ASP A CA 1
ATOM 1530 C C . ASP A 1 190 ? -6.378 1.880 -7.555 1.00 92.38 190 ASP A C 1
ATOM 1532 O O . ASP A 1 190 ? -7.292 1.051 -7.670 1.00 92.38 190 ASP A O 1
ATOM 1536 N N . LYS A 1 191 ? -6.171 2.817 -8.494 1.00 94.75 191 LYS A N 1
ATOM 1537 C CA . LYS A 1 191 ? -6.993 2.905 -9.712 1.00 94.75 191 LYS A CA 1
ATOM 1538 C C . LYS A 1 191 ? -6.762 1.749 -10.677 1.00 94.75 191 LYS A C 1
ATOM 1540 O O . LYS A 1 191 ? -7.731 1.255 -11.245 1.00 94.75 191 LYS A O 1
ATOM 1545 N N . ILE A 1 192 ? -5.522 1.291 -10.854 1.00 94.81 192 ILE A N 1
ATOM 1546 C CA . ILE A 1 192 ? -5.216 0.105 -11.668 1.00 94.81 192 ILE A CA 1
ATOM 1547 C C . ILE A 1 192 ? -5.933 -1.118 -11.095 1.00 94.81 192 ILE A C 1
ATOM 1549 O O . ILE A 1 192 ? -6.595 -1.839 -11.838 1.00 94.81 192 ILE A O 1
ATOM 1553 N N . ILE A 1 193 ? -5.847 -1.344 -9.783 1.00 92.88 193 ILE A N 1
ATOM 1554 C CA . ILE A 1 193 ? -6.513 -2.473 -9.125 1.00 92.88 193 ILE A CA 1
ATOM 1555 C C . ILE A 1 193 ? -8.030 -2.380 -9.270 1.00 92.88 193 ILE A C 1
ATOM 1557 O O . ILE A 1 193 ? -8.665 -3.382 -9.599 1.00 92.88 193 ILE A O 1
ATOM 1561 N N . SER A 1 194 ? -8.605 -1.192 -9.076 1.00 93.56 194 SER A N 1
ATOM 1562 C CA . SER A 1 194 ? -10.043 -0.964 -9.262 1.00 93.56 194 SER A CA 1
ATOM 1563 C C . SER A 1 194 ? -10.469 -1.256 -10.701 1.00 93.56 194 SER A C 1
ATOM 1565 O O . SER A 1 194 ? -11.378 -2.049 -10.924 1.00 93.56 194 SER A O 1
ATOM 1567 N N . TYR A 1 195 ? -9.729 -0.733 -11.681 1.00 95.50 195 TYR A N 1
ATOM 1568 C CA . TYR A 1 195 ? -9.970 -1.006 -13.094 1.00 95.50 195 TYR A CA 1
ATOM 1569 C C . TYR A 1 195 ? -9.905 -2.504 -13.415 1.00 95.50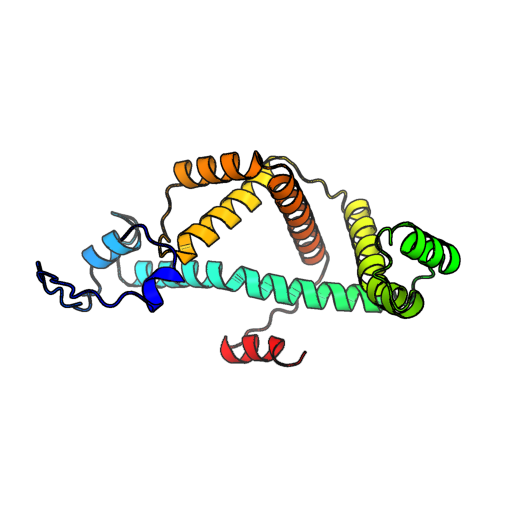 195 TYR A C 1
ATOM 1571 O O . TYR A 1 195 ? -10.769 -3.016 -14.123 1.00 95.50 195 TYR A O 1
ATOM 1579 N N . ILE A 1 196 ? -8.915 -3.232 -12.885 1.00 94.62 196 ILE A N 1
ATOM 1580 C CA . ILE A 1 196 ? -8.831 -4.684 -13.085 1.00 94.62 196 ILE A CA 1
ATOM 1581 C C . ILE A 1 196 ? -10.071 -5.361 -12.495 1.00 94.62 196 ILE A C 1
ATOM 1583 O O . ILE A 1 196 ? -10.695 -6.150 -13.196 1.00 94.62 196 ILE A O 1
ATOM 1587 N N . LYS A 1 197 ? -10.459 -5.044 -11.251 1.00 93.31 197 LYS A N 1
ATOM 1588 C CA . LYS A 1 197 ? -11.647 -5.626 -10.596 1.00 93.31 197 LYS A CA 1
ATOM 1589 C C . LYS A 1 197 ? -12.925 -5.412 -11.401 1.00 93.31 197 LYS A C 1
ATOM 1591 O O . LYS A 1 197 ? -13.715 -6.344 -11.511 1.00 93.31 197 LYS A O 1
ATOM 1596 N N . ASP A 1 198 ? -13.095 -4.230 -11.982 1.00 94.25 198 ASP A N 1
ATOM 1597 C CA . ASP A 1 198 ? -14.279 -3.879 -12.773 1.00 94.25 198 ASP A CA 1
ATOM 1598 C C . ASP A 1 198 ? -14.331 -4.606 -14.127 1.00 94.25 198 ASP A C 1
ATOM 1600 O O . ASP A 1 198 ? -15.400 -4.751 -14.718 1.00 94.25 198 ASP A O 1
ATOM 1604 N N . ASN A 1 199 ? -13.186 -5.092 -14.616 1.00 93.12 199 ASN A N 1
ATOM 1605 C CA . ASN A 1 199 ? -13.052 -5.722 -15.930 1.00 93.12 199 ASN A CA 1
ATOM 1606 C C . ASN A 1 199 ? -12.805 -7.238 -15.872 1.00 93.12 199 ASN A C 1
ATOM 1608 O O . ASN A 1 199 ? -12.615 -7.871 -16.913 1.00 93.12 199 ASN A O 1
ATOM 1612 N N . VAL A 1 200 ? -12.813 -7.845 -14.683 1.00 91.94 200 VAL A N 1
ATOM 1613 C CA . VAL A 1 200 ? -12.639 -9.293 -14.510 1.00 91.94 200 VAL A CA 1
ATOM 1614 C C . VAL A 1 200 ? -13.789 -9.897 -13.716 1.00 91.94 200 VAL A C 1
ATOM 1616 O O . VAL A 1 200 ? -14.476 -9.237 -12.944 1.00 91.94 200 VAL A O 1
ATOM 1619 N N . THR A 1 201 ? -13.995 -11.202 -13.880 1.00 92.25 201 THR A N 1
ATOM 1620 C CA . THR A 1 201 ? -14.908 -11.946 -13.007 1.00 92.25 201 THR A CA 1
ATOM 1621 C C . THR A 1 201 ? -14.181 -12.327 -11.722 1.00 92.25 201 THR A C 1
ATOM 1623 O O . THR A 1 201 ? -13.166 -13.021 -11.768 1.00 92.25 201 THR A O 1
ATOM 1626 N N . LEU A 1 202 ? -14.699 -11.878 -10.578 1.00 91.12 202 LEU A N 1
ATOM 1627 C CA . LEU A 1 202 ? -14.130 -12.172 -9.264 1.00 91.12 202 LEU A CA 1
ATOM 1628 C C . LEU A 1 202 ? -14.725 -13.460 -8.683 1.00 91.12 202 LEU A C 1
ATOM 1630 O O . LEU A 1 202 ? -15.925 -13.529 -8.417 1.00 91.12 202 LEU A O 1
ATOM 1634 N N . ASP A 1 203 ? -13.868 -14.448 -8.430 1.00 90.19 203 ASP A N 1
ATOM 1635 C CA . ASP A 1 203 ? -14.204 -15.644 -7.653 1.00 90.19 203 ASP A CA 1
ATOM 1636 C C . ASP A 1 203 ? -14.068 -15.336 -6.154 1.00 90.19 203 ASP A C 1
ATOM 1638 O O . ASP A 1 203 ? -12.964 -15.275 -5.606 1.00 90.19 203 ASP A O 1
ATOM 1642 N N . LYS A 1 204 ? -15.198 -15.060 -5.496 1.00 90.56 204 LYS A N 1
ATOM 1643 C CA . LYS A 1 204 ? -15.234 -14.692 -4.076 1.00 90.56 204 LYS A CA 1
ATOM 1644 C C . LYS A 1 204 ? -15.209 -15.948 -3.212 1.00 90.56 204 LYS A C 1
ATOM 1646 O O . LYS A 1 204 ? -16.131 -16.757 -3.272 1.00 90.56 204 LYS A O 1
ATOM 1651 N N . LYS A 1 205 ? -14.190 -16.062 -2.359 1.00 89.69 205 LYS A N 1
ATOM 1652 C CA . LYS A 1 205 ? -14.020 -17.183 -1.429 1.00 89.69 205 LYS A CA 1
ATOM 1653 C C . LYS A 1 205 ? -14.114 -16.707 0.008 1.00 89.69 205 LYS A C 1
ATOM 1655 O O . LYS A 1 205 ? -13.442 -15.753 0.391 1.00 89.69 205 LYS A O 1
ATOM 1660 N N . GLU A 1 206 ? -14.940 -17.393 0.785 1.00 91.62 206 GLU A N 1
ATOM 1661 C CA . GLU A 1 206 ? -14.966 -17.235 2.234 1.00 91.62 206 GLU A CA 1
ATOM 1662 C C . GLU A 1 206 ? -13.824 -18.047 2.848 1.00 91.62 206 GLU A C 1
ATOM 1664 O O . GLU A 1 206 ? -13.584 -19.193 2.461 1.00 91.62 206 GLU A O 1
ATOM 1669 N N . ILE A 1 207 ? -13.089 -17.432 3.771 1.00 92.12 207 ILE A N 1
ATOM 1670 C CA . ILE A 1 207 ? -11.920 -18.028 4.410 1.00 92.12 207 ILE A CA 1
ATOM 1671 C C . ILE A 1 207 ? -11.772 -17.492 5.835 1.00 92.12 207 ILE A C 1
ATOM 1673 O O . ILE A 1 207 ? -12.156 -16.356 6.122 1.00 92.12 207 ILE A O 1
ATOM 1677 N N . SER A 1 208 ? -11.226 -18.315 6.730 1.00 92.62 208 SER A N 1
ATOM 1678 C CA . SER A 1 208 ? -10.845 -17.877 8.072 1.00 92.62 208 SER A CA 1
ATOM 1679 C C . SER A 1 208 ? -9.643 -16.922 8.011 1.00 92.62 208 SER A C 1
ATOM 1681 O O . SER A 1 208 ? -8.852 -16.975 7.069 1.00 92.62 208 SER A O 1
ATOM 1683 N N . LEU A 1 209 ? -9.475 -16.058 9.017 1.00 88.25 209 LEU A N 1
ATOM 1684 C CA . LEU A 1 209 ? -8.286 -15.197 9.097 1.00 88.25 209 LEU A CA 1
ATOM 1685 C C . LEU A 1 209 ? -6.998 -16.026 9.171 1.00 88.25 209 LEU A C 1
ATOM 1687 O O . LEU A 1 209 ? -6.038 -15.726 8.471 1.00 88.25 209 LEU A O 1
ATOM 1691 N N . ASP A 1 210 ? -7.005 -17.112 9.945 1.00 90.81 210 ASP A N 1
ATOM 1692 C CA . ASP A 1 210 ? -5.843 -17.993 10.086 1.00 90.81 210 ASP A CA 1
ATOM 1693 C C . ASP A 1 210 ? -5.437 -18.616 8.746 1.00 90.81 210 ASP A C 1
ATOM 1695 O O . ASP A 1 210 ? -4.262 -18.616 8.381 1.00 90.81 210 ASP A O 1
ATOM 1699 N N . ASP A 1 211 ? -6.400 -19.129 7.978 1.00 92.44 211 ASP A N 1
ATOM 1700 C CA . ASP A 1 211 ? -6.105 -19.729 6.676 1.00 92.44 211 ASP A CA 1
ATOM 1701 C C . ASP A 1 211 ? -5.752 -18.676 5.624 1.00 92.44 211 ASP A C 1
ATOM 1703 O O . ASP A 1 211 ? -4.956 -18.953 4.726 1.00 92.44 211 ASP A O 1
ATOM 1707 N N . PHE A 1 212 ? -6.291 -17.460 5.745 1.00 91.12 212 PHE A N 1
ATOM 1708 C CA . PHE A 1 212 ? -5.877 -16.329 4.926 1.00 91.12 212 PHE A CA 1
ATOM 1709 C C . PHE A 1 212 ? -4.409 -15.970 5.183 1.00 91.12 212 PHE A C 1
ATOM 1711 O O . PHE A 1 212 ? -3.643 -15.833 4.230 1.00 91.12 212 PHE A O 1
ATOM 1718 N N . TYR A 1 213 ? -3.975 -15.909 6.444 1.00 90.25 213 TYR A N 1
ATOM 1719 C CA . TYR A 1 213 ? -2.581 -15.618 6.787 1.00 90.25 213 TYR A CA 1
ATOM 1720 C C . TYR A 1 213 ? -1.606 -16.699 6.317 1.00 90.25 213 TYR A C 1
ATOM 1722 O O . TYR A 1 213 ? -0.553 -16.365 5.771 1.00 90.25 213 TYR A O 1
ATOM 1730 N N . LYS A 1 214 ? -1.990 -17.980 6.377 1.00 92.56 214 LYS A N 1
ATOM 1731 C CA . LYS A 1 214 ? -1.196 -19.085 5.804 1.00 92.56 214 LYS A CA 1
ATOM 1732 C C . LYS A 1 214 ? -0.927 -18.930 4.303 1.00 92.56 214 LYS A C 1
ATOM 1734 O O . LYS A 1 214 ? 0.050 -19.482 3.798 1.00 92.56 214 LYS A O 1
ATOM 1739 N N . MET A 1 215 ? -1.744 -18.168 3.565 1.00 88.62 215 MET A N 1
ATOM 1740 C CA . MET A 1 215 ? -1.472 -17.874 2.149 1.00 88.62 215 MET A CA 1
ATOM 1741 C C . MET A 1 215 ? -0.213 -17.023 1.941 1.00 88.62 215 MET A C 1
ATOM 1743 O O . MET A 1 215 ? 0.310 -16.991 0.828 1.00 88.62 215 MET A O 1
ATOM 1747 N N . PHE A 1 216 ? 0.270 -16.338 2.979 1.00 86.00 216 PHE A N 1
ATOM 1748 C CA . PHE A 1 216 ? 1.449 -15.473 2.921 1.00 86.00 216 PHE A CA 1
ATOM 1749 C C . PHE A 1 216 ? 2.708 -16.106 3.528 1.00 86.00 216 PHE A C 1
ATOM 1751 O O . PHE A 1 216 ? 3.796 -15.587 3.295 1.00 86.00 216 PH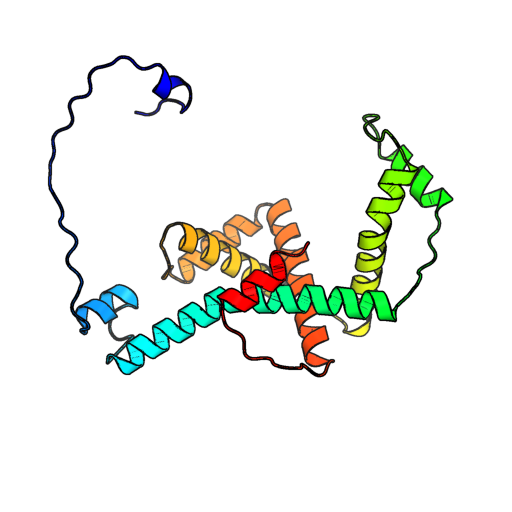E A O 1
ATOM 1758 N N . GLU A 1 217 ? 2.586 -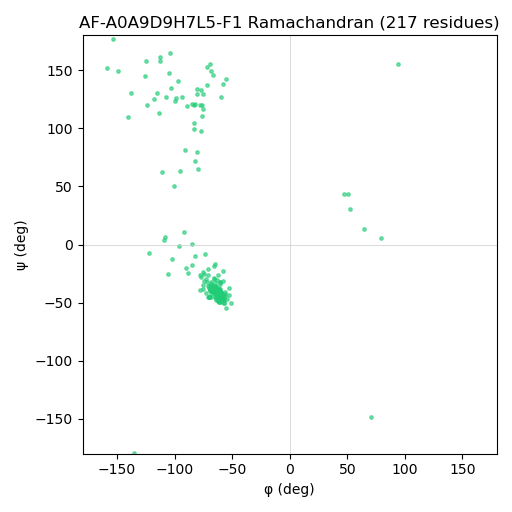17.219 4.256 1.00 80.19 217 GLU A N 1
ATOM 1759 C CA . GLU A 1 217 ? 3.715 -17.920 4.894 1.00 80.19 217 GLU A CA 1
ATOM 1760 C C . GLU A 1 217 ? 4.571 -18.720 3.896 1.00 80.19 217 GLU A C 1
ATOM 1762 O O . GLU A 1 217 ? 5.750 -18.955 4.140 1.00 80.19 217 GLU A O 1
ATOM 1767 N N . ASN A 1 218 ? 4.002 -19.110 2.750 1.00 54.66 218 ASN A N 1
ATOM 1768 C CA . ASN A 1 218 ? 4.672 -19.930 1.736 1.00 54.66 218 ASN A CA 1
ATOM 1769 C C . ASN A 1 218 ? 5.298 -19.080 0.615 1.00 54.66 218 ASN A C 1
ATOM 1771 O O . ASN A 1 218 ? 4.882 -19.182 -0.545 1.00 54.66 218 ASN A O 1
ATOM 1775 N N . LYS A 1 219 ? 6.274 -18.234 0.955 1.00 45.62 219 LYS A N 1
ATOM 1776 C CA . LYS A 1 219 ? 7.123 -17.530 -0.019 1.00 45.62 219 LYS A CA 1
ATOM 1777 C C . LYS A 1 219 ? 8.580 -17.941 0.107 1.00 45.62 219 LYS A C 1
ATOM 1779 O O . LYS A 1 219 ? 9.086 -17.942 1.248 1.00 45.62 219 LYS A O 1
#

Sequence (219 aa):
LHIKKEEAAEMKSDFEAEVLSVLAFKQAEVDQALFDNAFGKDKVKDEADFKAKIKEMLAGQIAPESDYKFALDARKYIEDKVGNVEFADDMLKRWLKFNDTENKIESVDDEYAKMLPDLKWQLIKEQIVKAGNISIERKDVEEVAKKTTKMQFAQYGMMNVPEDLLQKYADDMLKDSKAARNMSERAIEDKIISYIKDNVTLDKKEISLDDFYKMFENK

Foldseek 3Di:
DPDDPVVVVVDPDDDDDDCPDDDDDDDDDQDQVVVCVVPNHPQADHPVSVVVVVVVVVCVVCVVVVLVVLLVVVLVVVPVVVDDDDDPLVVVLVVQVVVPPVVPPPDSVVVSVVCVSVVVSVVVLVVLCVVVVDDDDPVLLLVLLLVVLCVVCVVVVNNPDDPVRSSVSSVVQCVPVVSSVVSRVVSSVVRSSVSVPVVDDDDDDDDDPVVSVVVVVPD

Radius of gyration: 24.81 Å; Cα contacts (8 Å, |Δi|>4): 97; chains: 1; bounding box: 59×39×69 Å

Secondary structure (DSSP, 8-state):
----HHHHTT------------PPPPPPPSSHHHHHHHH-TTS--SHHHHHHHHHHHHHHHHHHHHHHHHHHHHHHHHHHHH------HHHHHHHHHHH-TT---S-HHHHHHHHHHHHHHHHHHHHHHHHTT----HHHHHHHHHHHHHHHHHHTT--S--HHHHHHHHHHHHTSHHHHHHHHHHHHHHHHHHHHHHHS--------HHHHHHHHH--

pLDDT: mean 89.67, std 6.98, range [45.62, 97.12]